Protein AF-A0A1S6EQI7-F1 (afdb_monomer)

Structure (mmCIF, N/CA/C/O backbone):
data_AF-A0A1S6EQI7-F1
#
_entry.id   AF-A0A1S6EQI7-F1
#
loop_
_atom_site.group_PDB
_atom_site.id
_atom_site.type_symbol
_atom_site.label_atom_id
_atom_site.label_alt_id
_atom_site.label_comp_id
_atom_site.label_asym_id
_atom_site.label_entity_id
_atom_site.label_seq_id
_atom_site.pdbx_PDB_ins_code
_atom_site.Cartn_x
_atom_site.Cartn_y
_atom_site.Cartn_z
_atom_site.occupancy
_atom_site.B_iso_or_equiv
_atom_site.auth_seq_id
_atom_site.auth_comp_id
_atom_site.auth_asym_id
_atom_site.auth_atom_id
_atom_site.pdbx_PDB_model_num
ATOM 1 N N . MET A 1 1 ? -32.935 35.129 38.450 1.00 37.50 1 MET A N 1
ATOM 2 C CA . MET A 1 1 ? -33.006 35.452 37.007 1.00 37.50 1 MET A CA 1
ATOM 3 C C . MET A 1 1 ? -31.657 35.134 36.383 1.00 37.50 1 MET A C 1
ATOM 5 O O . MET A 1 1 ? -30.661 35.755 36.730 1.00 37.50 1 MET A O 1
ATOM 9 N N . LEU A 1 2 ? -31.626 34.053 35.604 1.00 33.06 2 LEU A N 1
ATOM 10 C CA . LEU A 1 2 ? -30.429 33.349 35.142 1.00 33.06 2 LEU A CA 1
ATOM 11 C C . LEU A 1 2 ? -29.788 34.058 33.942 1.00 33.06 2 LEU A C 1
ATOM 13 O O . LEU A 1 2 ? -30.444 34.303 32.934 1.00 33.06 2 LEU A O 1
ATOM 17 N N . ARG A 1 3 ? -28.492 34.361 34.064 1.00 32.28 3 ARG A N 1
ATOM 18 C CA . ARG A 1 3 ? -27.618 34.800 32.970 1.00 32.28 3 ARG A CA 1
ATOM 19 C C . ARG A 1 3 ? -27.122 33.560 32.219 1.00 32.28 3 ARG A C 1
ATOM 21 O O . ARG A 1 3 ? -26.324 32.806 32.769 1.00 32.28 3 ARG A O 1
ATOM 28 N N . PHE A 1 4 ? -27.574 33.359 30.985 1.00 33.47 4 PHE A N 1
ATOM 29 C CA . PHE A 1 4 ? -27.007 32.360 30.076 1.00 33.47 4 PHE A CA 1
ATOM 30 C C . PHE A 1 4 ? -25.710 32.901 29.455 1.00 33.47 4 PHE A C 1
ATOM 32 O O . PHE A 1 4 ? -25.704 33.970 28.847 1.00 33.47 4 PHE A O 1
ATOM 39 N N . LYS A 1 5 ? -24.604 32.172 29.640 1.00 31.02 5 LYS A N 1
ATOM 40 C CA . LYS A 1 5 ? -23.331 32.393 28.937 1.00 31.02 5 LYS A CA 1
ATOM 41 C C . LYS A 1 5 ? -23.391 31.708 27.562 1.00 31.02 5 LYS A C 1
ATOM 43 O O . LYS A 1 5 ? -23.800 30.548 27.516 1.00 31.02 5 LYS A O 1
ATOM 48 N N . PRO A 1 6 ? -22.936 32.346 26.470 1.00 36.78 6 PRO A N 1
ATOM 49 C CA . PRO A 1 6 ? -22.694 31.659 25.211 1.00 36.78 6 PRO A CA 1
ATOM 50 C C . PRO A 1 6 ? -21.342 30.948 25.329 1.00 36.78 6 PRO A C 1
ATOM 52 O O . PRO A 1 6 ? -20.288 31.576 25.315 1.00 36.78 6 PRO A O 1
ATOM 55 N N . LEU A 1 7 ? -21.370 29.635 25.531 1.00 33.59 7 LEU A N 1
ATOM 56 C CA . LEU A 1 7 ? -20.173 28.793 25.618 1.00 33.59 7 LEU A CA 1
ATOM 57 C C . LEU A 1 7 ? -20.365 27.556 24.734 1.00 33.59 7 LEU A C 1
ATOM 59 O O . LEU A 1 7 ? -20.115 26.435 25.142 1.00 33.59 7 LEU A O 1
ATOM 63 N N . ILE A 1 8 ? -20.889 27.768 23.526 1.00 37.66 8 ILE A N 1
ATOM 64 C CA . ILE A 1 8 ? -21.017 26.743 22.482 1.00 37.66 8 ILE A CA 1
ATOM 65 C C . ILE A 1 8 ? -20.751 27.426 21.136 1.00 37.66 8 ILE A C 1
ATOM 67 O O . ILE A 1 8 ? -21.633 27.567 20.302 1.00 37.66 8 ILE A O 1
ATOM 71 N N . LEU A 1 9 ? -19.550 27.977 20.964 1.00 30.41 9 LEU A N 1
ATOM 72 C CA . LEU A 1 9 ? -19.078 28.467 19.664 1.00 30.41 9 LEU A CA 1
ATOM 73 C C . LEU A 1 9 ? -17.545 28.556 19.679 1.00 30.41 9 LEU A C 1
ATOM 75 O O . LEU A 1 9 ? -16.963 29.628 19.581 1.00 30.41 9 LEU A O 1
ATOM 79 N N . GLY A 1 10 ? -16.876 27.430 19.932 1.00 27.30 10 GLY A N 1
ATOM 80 C CA . GLY A 1 10 ? -15.410 27.410 20.022 1.00 27.30 10 GLY A CA 1
ATOM 81 C C . GLY A 1 10 ? -14.738 26.060 19.792 1.00 27.30 10 GLY A C 1
ATOM 82 O O . GLY A 1 10 ? -13.517 26.010 19.758 1.00 27.30 10 GLY A O 1
ATOM 83 N N . LEU A 1 11 ? -15.494 24.973 19.600 1.00 31.14 11 LEU A N 1
ATOM 84 C CA . LEU A 1 11 ? -14.931 23.621 19.490 1.00 31.14 11 LEU A CA 1
ATOM 85 C C . LEU A 1 11 ? -15.468 22.841 18.277 1.00 31.14 11 LEU A C 1
ATOM 87 O O . LEU A 1 11 ? -15.667 21.636 18.339 1.00 31.14 11 LEU A O 1
ATOM 91 N N . LEU A 1 12 ? -15.741 23.547 17.178 1.00 30.70 12 LEU A N 1
ATOM 92 C CA . LEU A 1 12 ? -16.245 22.971 15.920 1.00 30.70 12 LEU A CA 1
ATOM 93 C C . LEU A 1 12 ? -15.359 23.317 14.709 1.00 30.70 12 LEU A C 1
ATOM 95 O O . LEU A 1 12 ? -15.768 23.131 13.572 1.00 30.70 12 LEU A O 1
ATOM 99 N N . LEU A 1 13 ? -14.138 23.810 14.950 1.00 30.23 13 LEU A N 1
ATOM 100 C CA . LEU A 1 13 ? -13.204 24.265 13.908 1.00 30.23 13 LEU A CA 1
ATOM 101 C C . LEU A 1 13 ? -11.831 23.566 13.931 1.00 30.23 13 LEU A C 1
ATOM 103 O O . LEU A 1 13 ? -10.932 23.983 13.211 1.00 30.23 13 LEU A O 1
ATOM 107 N N . ALA A 1 14 ? -11.667 22.503 14.724 1.00 29.27 14 ALA A N 1
ATOM 108 C CA . ALA A 1 14 ? -10.411 21.745 14.825 1.00 29.27 14 ALA A CA 1
ATOM 109 C C . ALA A 1 14 ? -10.529 20.274 14.380 1.00 29.27 14 ALA A C 1
ATOM 111 O O . ALA A 1 14 ? -9.588 19.504 14.537 1.00 29.27 14 ALA A O 1
ATOM 112 N N . LEU A 1 15 ? -11.671 19.877 13.820 1.00 30.44 15 LEU A N 1
ATOM 113 C CA . LEU A 1 15 ? -11.878 18.548 13.249 1.00 30.44 15 LEU A CA 1
ATOM 114 C C . LEU A 1 15 ? -12.065 18.705 11.742 1.00 30.44 15 LEU A C 1
ATOM 116 O O . LEU A 1 15 ? -12.782 19.597 11.298 1.00 30.44 15 LEU A O 1
ATOM 120 N N . ILE A 1 16 ? -11.448 17.802 10.981 1.00 32.81 16 ILE A N 1
ATOM 121 C CA . ILE A 1 16 ? -11.399 17.736 9.513 1.00 32.81 16 ILE A CA 1
ATOM 122 C C . ILE A 1 16 ? -10.244 18.540 8.893 1.00 32.81 16 ILE A C 1
ATOM 124 O O . ILE A 1 16 ? -10.424 19.463 8.103 1.00 32.81 16 ILE A O 1
ATOM 128 N N . SER A 1 17 ? -9.017 18.123 9.198 1.00 30.52 17 SER A N 1
ATOM 129 C CA . SER A 1 17 ? -7.924 18.065 8.215 1.00 30.52 17 SER A CA 1
ATOM 130 C C . SER A 1 17 ? -6.925 16.980 8.623 1.00 30.52 17 SER A C 1
ATOM 132 O O . SER A 1 17 ? -5.738 17.231 8.753 1.00 30.52 17 SER A O 1
ATOM 134 N N . VAL A 1 18 ? -7.418 15.755 8.826 1.00 36.16 18 VAL A N 1
ATOM 135 C CA . VAL A 1 18 ? -6.583 14.545 8.722 1.00 36.16 18 VAL A CA 1
ATOM 136 C C . VAL A 1 18 ? -7.000 13.809 7.451 1.00 36.16 18 VAL A C 1
ATOM 138 O O . VAL A 1 18 ? -7.280 12.620 7.422 1.00 36.16 18 VAL A O 1
ATOM 141 N N . ARG A 1 19 ? -7.079 14.551 6.341 1.00 39.72 19 ARG A N 1
ATOM 142 C CA . ARG A 1 19 ? -6.752 13.920 5.067 1.00 39.72 19 ARG A CA 1
ATOM 143 C C . ARG A 1 19 ? -5.257 13.711 5.151 1.00 39.72 19 ARG A C 1
ATOM 145 O O . ARG A 1 19 ? -4.571 14.694 5.422 1.00 39.72 19 ARG A O 1
ATOM 152 N N . ALA A 1 20 ? -4.813 12.461 4.989 1.00 39.97 20 ALA A N 1
ATOM 153 C CA . ALA A 1 20 ? -3.423 12.111 4.714 1.00 39.97 20 ALA A CA 1
ATOM 154 C C . ALA A 1 20 ? -2.757 13.312 4.057 1.00 39.97 20 ALA A C 1
ATOM 156 O O . ALA A 1 20 ? -3.289 13.718 3.015 1.00 39.97 20 ALA A O 1
ATOM 157 N N . ASP A 1 21 ? -1.764 13.919 4.737 1.00 35.09 21 ASP A N 1
ATOM 158 C CA . ASP A 1 21 ? -1.016 15.093 4.274 1.00 35.09 21 ASP A CA 1
ATOM 159 C C . ASP A 1 21 ? -1.060 15.063 2.770 1.00 35.09 21 ASP A C 1
ATOM 161 O O . ASP A 1 21 ? -0.536 14.100 2.203 1.00 35.09 21 ASP A O 1
ATOM 165 N N . ALA A 1 22 ? -1.848 15.971 2.173 1.00 35.34 22 ALA A N 1
ATOM 166 C CA . ALA A 1 22 ? -2.131 15.938 0.750 1.00 35.34 22 ALA A CA 1
ATOM 167 C C . ALA A 1 22 ? -0.767 15.799 0.104 1.00 35.34 22 ALA A C 1
ATOM 169 O O . ALA A 1 22 ? 0.010 16.745 0.220 1.00 35.34 22 ALA A O 1
ATOM 170 N N . GLN A 1 23 ? -0.443 14.591 -0.386 1.00 42.97 23 GLN A N 1
ATOM 171 C CA . GLN A 1 23 ? 0.921 14.255 -0.759 1.00 42.97 23 GLN A CA 1
ATOM 172 C C . GLN A 1 23 ? 1.240 15.277 -1.825 1.00 42.97 23 GLN A C 1
ATOM 174 O O . GLN A 1 23 ? 0.682 15.218 -2.922 1.00 42.97 23 GLN A O 1
ATOM 179 N N . VAL A 1 24 ? 2.014 16.297 -1.447 1.00 38.59 24 VAL A N 1
ATOM 180 C CA . VAL A 1 24 ? 2.435 17.339 -2.361 1.00 38.59 24 VAL A CA 1
ATOM 181 C C . VAL A 1 24 ? 3.137 16.541 -3.430 1.00 38.59 24 VAL A C 1
ATOM 183 O O . VAL A 1 24 ? 4.113 15.862 -3.110 1.00 38.59 24 VAL A O 1
ATOM 186 N N . LEU A 1 25 ? 2.539 16.508 -4.627 1.00 47.25 25 LEU A N 1
ATOM 187 C CA . LEU A 1 25 ? 3.010 15.687 -5.733 1.00 47.25 25 LEU A CA 1
ATOM 188 C C . LEU A 1 25 ? 4.508 15.917 -5.821 1.00 47.25 25 LEU A C 1
ATOM 190 O O . LEU A 1 25 ? 4.951 17.032 -6.110 1.00 47.25 25 LEU A O 1
ATOM 194 N N . ALA A 1 26 ? 5.270 14.884 -5.466 1.00 50.97 26 ALA A N 1
ATOM 195 C CA . ALA A 1 26 ? 6.706 14.987 -5.516 1.00 50.97 26 ALA A CA 1
ATOM 196 C C . ALA A 1 26 ? 7.055 15.323 -6.974 1.00 50.97 26 ALA A C 1
ATOM 198 O O . ALA A 1 26 ? 6.469 14.730 -7.891 1.00 50.97 26 ALA A O 1
ATOM 199 N N . PRO A 1 27 ? 7.933 16.314 -7.206 1.00 52.72 27 PRO A N 1
ATOM 200 C CA . PRO A 1 27 ? 8.318 16.706 -8.553 1.00 52.72 27 PRO A CA 1
ATOM 201 C C . PRO A 1 27 ? 8.809 15.477 -9.331 1.00 52.72 27 PRO A C 1
ATOM 203 O O . PRO A 1 27 ? 9.227 14.493 -8.716 1.00 52.72 27 PRO A O 1
ATOM 206 N N . PRO A 1 28 ? 8.752 15.495 -10.673 1.00 59.03 28 PRO A N 1
ATOM 207 C CA . PRO A 1 28 ? 9.200 14.361 -11.466 1.00 59.03 28 PRO A CA 1
ATOM 208 C C . PRO A 1 28 ? 10.637 13.993 -11.086 1.00 59.03 28 PRO A C 1
ATOM 210 O O . PRO A 1 28 ? 11.481 14.870 -10.893 1.00 59.03 28 PRO A O 1
ATOM 213 N N . ALA A 1 29 ? 10.899 12.691 -10.964 1.00 66.06 29 ALA A N 1
ATOM 214 C CA . ALA A 1 29 ? 12.232 12.192 -10.670 1.00 66.06 29 ALA A CA 1
ATOM 215 C C . ALA A 1 29 ? 13.225 12.729 -11.716 1.00 66.06 29 ALA A C 1
ATOM 217 O O . ALA A 1 29 ? 12.947 12.690 -12.919 1.00 66.06 29 ALA A O 1
ATOM 218 N N . GLN A 1 30 ? 14.365 13.247 -11.259 1.00 69.31 30 GLN A N 1
ATOM 219 C CA . GLN A 1 30 ? 15.404 13.745 -12.155 1.00 69.31 30 GLN A CA 1
ATOM 220 C C . GLN A 1 30 ? 16.156 12.570 -12.787 1.00 69.31 30 GLN A C 1
ATOM 222 O O . GLN A 1 30 ? 16.500 11.600 -12.111 1.00 69.31 30 GLN A O 1
ATOM 227 N N . TYR A 1 31 ? 16.379 12.670 -14.096 1.00 79.31 31 TYR A N 1
ATOM 228 C CA . TYR A 1 31 ? 17.158 11.721 -14.877 1.00 79.31 31 TYR A CA 1
ATOM 229 C C . TYR A 1 31 ? 18.267 12.465 -15.610 1.00 79.31 31 TYR A C 1
ATOM 231 O O . TYR A 1 31 ? 17.995 13.252 -16.521 1.00 79.31 31 TYR A O 1
ATOM 239 N N . ASP A 1 32 ? 19.505 12.172 -15.222 1.00 82.19 32 ASP A N 1
ATOM 240 C CA . ASP A 1 32 ? 20.710 12.826 -15.743 1.00 82.19 32 ASP A CA 1
ATOM 241 C C . ASP A 1 32 ? 21.370 12.049 -16.896 1.00 82.19 32 ASP A C 1
ATOM 243 O O . ASP A 1 32 ? 22.434 12.426 -17.385 1.00 82.19 32 ASP A O 1
ATOM 247 N N . GLY A 1 33 ? 20.756 10.947 -17.338 1.00 83.75 33 GLY A N 1
ATOM 248 C CA . GLY A 1 33 ? 21.275 10.126 -18.428 1.00 83.75 33 GLY A CA 1
ATOM 249 C C . GLY A 1 33 ? 21.007 10.699 -19.829 1.00 83.75 33 GLY A C 1
ATOM 250 O O . GLY A 1 33 ? 20.429 11.783 -19.982 1.00 83.75 33 GLY A O 1
ATOM 251 N N . PRO A 1 34 ? 21.434 9.981 -20.888 1.00 88.69 34 PRO A N 1
ATOM 252 C CA . PRO A 1 34 ? 21.223 10.415 -22.268 1.00 88.69 34 PRO A CA 1
ATOM 253 C C . PRO A 1 34 ? 19.732 10.594 -22.529 1.00 88.69 34 PRO A C 1
ATOM 255 O O . PRO A 1 34 ? 18.962 9.724 -22.155 1.00 88.69 34 PRO A O 1
ATOM 258 N N . SER A 1 35 ? 19.315 11.674 -23.195 1.00 89.44 35 SER A N 1
ATOM 259 C CA . SER A 1 35 ? 17.892 11.951 -23.464 1.00 89.44 35 SER A CA 1
ATOM 260 C C . SER A 1 35 ? 17.254 11.015 -24.492 1.00 89.44 35 SER A C 1
ATOM 262 O O . SER A 1 35 ? 16.033 10.992 -24.611 1.00 89.44 35 SER A O 1
ATOM 264 N N . GLN A 1 36 ? 18.071 10.294 -25.262 1.00 93.75 36 GLN A N 1
ATOM 265 C CA . GLN A 1 36 ? 17.627 9.287 -26.216 1.00 93.75 36 GLN A CA 1
ATOM 266 C C . GLN A 1 36 ? 18.627 8.137 -26.306 1.00 93.75 36 GLN A C 1
ATOM 268 O O . GLN A 1 36 ? 19.836 8.349 -26.203 1.00 93.75 36 GLN A O 1
ATOM 273 N N . VAL A 1 37 ? 18.118 6.937 -26.575 1.00 96.00 37 VAL A N 1
ATOM 274 C CA . VAL A 1 37 ? 18.904 5.749 -26.937 1.00 96.00 37 VAL A CA 1
ATOM 275 C C . VAL A 1 37 ? 18.189 5.075 -28.103 1.00 96.00 37 VAL A C 1
ATOM 277 O O . VAL A 1 37 ? 17.012 4.760 -27.992 1.00 96.00 37 VAL A O 1
ATOM 280 N N . GLU A 1 38 ? 18.868 4.911 -29.242 1.00 96.19 38 GLU A N 1
ATOM 281 C CA . GLU A 1 38 ? 18.300 4.306 -30.467 1.00 96.19 38 GLU A CA 1
ATOM 282 C C . GLU A 1 38 ? 16.938 4.900 -30.907 1.00 96.19 38 GLU A C 1
ATOM 284 O O . GLU A 1 38 ? 16.089 4.202 -31.451 1.00 96.19 38 GLU A O 1
ATOM 289 N N . GLY A 1 39 ? 16.717 6.198 -30.668 1.00 95.06 39 GLY A N 1
ATOM 290 C CA . GLY A 1 39 ? 15.474 6.900 -31.015 1.00 95.06 39 GLY A CA 1
ATOM 291 C C . GLY A 1 39 ? 14.374 6.854 -29.948 1.00 95.06 39 GLY A C 1
ATOM 292 O O . GLY A 1 39 ? 13.412 7.607 -30.064 1.00 95.06 39 GLY A O 1
ATOM 293 N N . TYR A 1 40 ? 14.526 6.055 -28.889 1.00 96.88 40 TYR A N 1
ATOM 294 C CA . TYR A 1 40 ? 13.595 6.022 -27.759 1.00 96.88 40 TYR A CA 1
ATOM 295 C C . TYR A 1 40 ? 13.843 7.203 -26.814 1.00 96.88 40 TYR A C 1
ATOM 297 O O . TYR A 1 40 ? 14.991 7.474 -26.455 1.00 96.88 40 TYR A O 1
ATOM 305 N N . ASP A 1 41 ? 12.777 7.876 -26.369 1.00 94.69 41 ASP A N 1
ATOM 306 C CA . ASP A 1 41 ? 12.833 8.917 -25.332 1.00 94.69 41 ASP A CA 1
ATOM 307 C C . ASP A 1 41 ? 12.990 8.295 -23.936 1.00 94.69 41 ASP A C 1
ATOM 309 O O . ASP A 1 41 ? 12.033 7.896 -23.266 1.00 94.69 41 ASP A O 1
ATOM 313 N N . THR A 1 42 ? 14.232 8.247 -23.474 1.00 92.56 42 THR A N 1
ATOM 314 C CA . THR A 1 42 ? 14.621 7.664 -22.186 1.00 92.56 42 THR A CA 1
ATOM 315 C C . THR A 1 42 ? 14.169 8.489 -20.983 1.00 92.56 42 THR A C 1
ATOM 317 O O . THR A 1 42 ? 14.074 7.932 -19.891 1.00 92.56 42 THR A O 1
ATOM 320 N N . ARG A 1 43 ? 13.865 9.786 -21.139 1.00 90.12 43 ARG A N 1
ATOM 321 C CA . ARG A 1 43 ? 13.335 10.615 -20.040 1.00 90.12 43 ARG A CA 1
ATOM 322 C C . ARG A 1 43 ? 11.892 10.244 -19.753 1.00 90.12 43 ARG A C 1
ATOM 324 O O . ARG A 1 43 ? 11.529 10.035 -18.596 1.00 90.12 43 ARG A O 1
ATOM 331 N N . THR A 1 44 ? 11.085 10.122 -20.804 1.00 90.81 44 THR A N 1
ATOM 332 C CA . THR A 1 44 ? 9.699 9.665 -20.668 1.00 90.81 44 THR A CA 1
ATOM 333 C C . THR A 1 44 ? 9.653 8.231 -20.141 1.00 90.81 44 THR A C 1
ATOM 335 O O . THR A 1 44 ? 8.894 7.938 -19.215 1.00 90.81 44 THR A O 1
ATOM 338 N N . LEU A 1 45 ? 10.513 7.343 -20.647 1.00 93.12 45 LEU A N 1
ATOM 339 C CA . LEU A 1 45 ? 10.623 5.973 -20.141 1.00 93.12 45 LEU A CA 1
ATOM 340 C C . LEU A 1 45 ? 11.040 5.917 -18.663 1.00 93.12 45 LEU A C 1
ATOM 342 O O . LEU A 1 45 ? 10.480 5.120 -17.911 1.00 93.12 45 LEU A O 1
ATOM 346 N N . PHE A 1 46 ? 11.930 6.805 -18.212 1.00 92.00 46 PHE A N 1
ATOM 347 C CA . PHE A 1 46 ? 12.303 6.895 -16.799 1.00 92.00 46 PHE A CA 1
ATOM 348 C C . PHE A 1 46 ? 11.124 7.308 -15.911 1.00 92.00 46 PHE A C 1
ATOM 350 O O . PHE A 1 46 ? 10.902 6.725 -14.852 1.00 92.00 46 PHE A O 1
ATOM 357 N N . GLN A 1 47 ? 10.309 8.273 -16.347 1.00 88.06 47 GLN A N 1
ATOM 358 C CA . GLN A 1 47 ? 9.098 8.648 -15.608 1.00 88.06 47 GLN A CA 1
ATOM 359 C C . GLN A 1 47 ? 8.114 7.473 -15.504 1.00 88.06 47 GLN A C 1
ATOM 361 O O . GLN A 1 47 ? 7.517 7.251 -14.450 1.00 88.06 47 GLN A O 1
ATOM 366 N N . ARG A 1 48 ? 7.977 6.680 -16.574 1.00 90.50 48 ARG A N 1
ATOM 367 C CA . ARG A 1 48 ? 7.147 5.465 -16.579 1.00 90.50 48 ARG A CA 1
ATOM 368 C C . ARG A 1 48 ? 7.706 4.374 -15.667 1.00 90.50 48 ARG A C 1
ATOM 370 O O . ARG A 1 48 ? 6.923 3.748 -14.957 1.00 90.50 48 ARG A O 1
ATOM 377 N N . TRP A 1 49 ? 9.025 4.204 -15.630 1.00 91.19 49 TRP A N 1
ATOM 378 C CA . TRP A 1 49 ? 9.724 3.321 -14.695 1.00 91.19 49 TRP A CA 1
ATOM 379 C C . TRP A 1 49 ? 9.437 3.701 -13.237 1.00 91.19 49 TRP A C 1
ATOM 381 O O . TRP A 1 49 ? 8.973 2.870 -12.462 1.00 91.19 49 TRP A O 1
ATOM 391 N N . VAL A 1 50 ? 9.601 4.978 -12.882 1.00 89.06 50 VAL A N 1
ATOM 392 C CA . VAL A 1 50 ? 9.297 5.510 -11.541 1.00 89.06 50 VAL A CA 1
ATOM 393 C C . VAL A 1 50 ? 7.845 5.229 -11.152 1.00 89.06 50 VAL A C 1
ATOM 395 O O . VAL A 1 50 ? 7.578 4.762 -10.047 1.00 89.06 50 VAL A O 1
ATOM 398 N N . MET A 1 51 ? 6.896 5.457 -12.064 1.00 86.44 51 MET A N 1
ATOM 399 C CA . MET A 1 51 ? 5.483 5.159 -11.813 1.00 86.44 51 MET A CA 1
ATOM 400 C C . MET A 1 51 ? 5.196 3.669 -11.655 1.00 86.44 51 MET A C 1
ATOM 402 O O . MET A 1 51 ? 4.323 3.301 -10.871 1.00 86.44 51 MET A O 1
ATOM 406 N N . TRP A 1 52 ? 5.885 2.813 -12.405 1.00 90.69 52 TRP A N 1
ATOM 407 C CA . TRP A 1 52 ? 5.767 1.370 -12.240 1.00 90.69 52 TRP A CA 1
ATOM 408 C C . TRP A 1 52 ? 6.289 0.933 -10.866 1.00 90.69 52 TRP A C 1
ATOM 410 O O . TRP A 1 52 ? 5.575 0.224 -10.163 1.00 90.69 52 TRP A O 1
ATOM 420 N N . VAL A 1 53 ? 7.445 1.444 -10.424 1.00 91.25 53 VAL A N 1
ATOM 421 C CA . VAL A 1 53 ? 7.989 1.179 -9.078 1.00 91.25 53 VAL A CA 1
ATOM 422 C C . VAL A 1 53 ? 7.028 1.635 -7.977 1.00 91.25 53 VAL A C 1
ATOM 424 O O . VAL A 1 53 ? 6.792 0.894 -7.025 1.00 91.25 53 VAL A O 1
ATOM 427 N N . GLU A 1 54 ? 6.432 2.823 -8.112 1.00 87.12 54 GLU A N 1
ATOM 428 C CA . GLU A 1 54 ? 5.402 3.304 -7.182 1.00 87.12 54 GLU A CA 1
ATOM 429 C C . GLU A 1 54 ? 4.191 2.362 -7.130 1.00 87.12 54 GLU A C 1
ATOM 431 O O . GLU A 1 54 ? 3.725 2.007 -6.048 1.00 87.12 54 GLU A O 1
ATOM 436 N N . ARG A 1 55 ? 3.721 1.876 -8.285 1.00 87.44 55 ARG A N 1
ATOM 437 C CA . ARG A 1 55 ? 2.591 0.934 -8.352 1.00 87.44 55 ARG A CA 1
ATOM 438 C C . ARG A 1 55 ? 2.908 -0.409 -7.703 1.00 87.44 55 ARG A C 1
ATOM 440 O O . ARG A 1 55 ? 2.014 -1.008 -7.104 1.00 87.44 55 ARG A O 1
ATOM 447 N N . SER A 1 56 ? 4.166 -0.839 -7.749 1.00 90.75 56 SER A N 1
ATOM 448 C CA . SER A 1 56 ? 4.644 -2.062 -7.093 1.00 90.75 56 SER A CA 1
ATOM 449 C C . SER A 1 56 ? 4.624 -1.989 -5.560 1.00 90.75 56 SER A C 1
ATOM 451 O O . SER A 1 56 ? 4.711 -3.027 -4.905 1.00 90.75 56 SER A O 1
ATOM 453 N N . LYS A 1 57 ? 4.424 -0.805 -4.952 1.00 89.44 57 LYS A N 1
ATOM 454 C CA . LYS A 1 57 ? 4.196 -0.679 -3.498 1.00 89.44 57 LYS A CA 1
ATOM 455 C C . LYS A 1 57 ? 3.021 -1.508 -3.010 1.00 89.44 57 LYS A C 1
ATOM 457 O O . LYS A 1 57 ? 3.060 -1.987 -1.882 1.00 89.44 57 LYS A O 1
ATOM 462 N N . GLY A 1 58 ? 2.000 -1.691 -3.851 1.00 89.94 58 GLY A N 1
ATOM 463 C CA . GLY A 1 58 ? 0.831 -2.481 -3.488 1.00 89.94 58 GLY A CA 1
ATOM 464 C C . GLY A 1 58 ? 1.206 -3.883 -3.027 1.00 89.94 58 GLY A C 1
ATOM 465 O O . GLY A 1 58 ? 0.773 -4.299 -1.963 1.00 89.94 58 GLY A O 1
ATOM 466 N N . GLU A 1 59 ? 2.086 -4.567 -3.753 1.00 92.00 59 GLU A N 1
ATOM 467 C CA . GLU A 1 59 ? 2.512 -5.919 -3.391 1.00 92.00 59 GLU A CA 1
ATOM 468 C C . GLU A 1 59 ? 3.257 -5.961 -2.049 1.00 92.00 59 GLU A C 1
ATOM 470 O O . GLU A 1 59 ? 2.984 -6.825 -1.216 1.00 92.00 59 GLU A O 1
ATOM 475 N N . ALA A 1 60 ? 4.157 -5.006 -1.800 1.00 92.31 60 ALA A N 1
ATOM 476 C CA . ALA A 1 60 ? 4.875 -4.918 -0.530 1.00 92.31 60 ALA A CA 1
ATOM 477 C C . ALA A 1 60 ? 3.931 -4.620 0.651 1.00 92.31 60 ALA A C 1
ATOM 479 O O . ALA A 1 60 ? 4.066 -5.229 1.712 1.00 92.31 60 ALA A O 1
ATOM 480 N N . LEU A 1 61 ? 2.945 -3.739 0.455 1.00 92.06 61 LEU A N 1
ATOM 481 C CA . LEU A 1 61 ? 1.934 -3.422 1.466 1.00 92.06 61 LEU A CA 1
ATOM 482 C C . LEU A 1 61 ? 1.006 -4.610 1.756 1.00 92.06 61 LEU A C 1
ATOM 484 O O . LEU A 1 61 ? 0.710 -4.865 2.920 1.00 92.06 61 LEU A O 1
ATOM 488 N N . GLU A 1 62 ? 0.569 -5.358 0.738 1.00 91.56 62 GLU A N 1
ATOM 489 C CA . GLU A 1 62 ? -0.243 -6.568 0.944 1.00 91.56 62 GLU A CA 1
ATOM 490 C C . GLU A 1 62 ? 0.541 -7.663 1.677 1.00 91.56 62 GLU A C 1
ATOM 492 O O . GLU A 1 62 ? -0.004 -8.318 2.567 1.00 91.56 62 GLU A O 1
ATOM 497 N N . ALA A 1 63 ? 1.821 -7.848 1.341 1.00 92.25 63 ALA A N 1
ATOM 498 C CA . ALA A 1 63 ? 2.681 -8.795 2.044 1.00 92.25 63 ALA A CA 1
ATOM 499 C C . ALA A 1 63 ? 2.815 -8.422 3.530 1.00 92.25 63 ALA A C 1
ATOM 501 O O . ALA A 1 63 ? 2.587 -9.261 4.399 1.00 92.25 63 ALA A O 1
ATOM 502 N N . ALA A 1 64 ? 3.080 -7.148 3.828 1.00 92.19 64 ALA A N 1
ATOM 503 C CA . ALA A 1 64 ? 3.159 -6.659 5.203 1.00 92.19 64 ALA A CA 1
ATOM 504 C C . ALA A 1 64 ? 1.812 -6.725 5.947 1.00 92.19 64 ALA A C 1
ATOM 506 O O . ALA A 1 64 ? 1.786 -6.939 7.156 1.00 92.19 64 ALA A O 1
ATOM 507 N N . LEU A 1 65 ? 0.679 -6.583 5.250 1.00 91.38 65 LEU A N 1
ATOM 508 C CA . LEU A 1 65 ? -0.646 -6.788 5.843 1.00 91.38 65 LEU A CA 1
ATOM 509 C C . LEU A 1 65 ? -0.851 -8.241 6.285 1.00 91.38 65 LEU A C 1
ATOM 511 O O . LEU A 1 65 ? -1.421 -8.484 7.352 1.00 91.38 65 LEU A O 1
ATOM 515 N N . ALA A 1 66 ? -0.382 -9.199 5.483 1.00 90.88 66 ALA A N 1
ATOM 516 C CA . ALA A 1 66 ? -0.462 -10.622 5.801 1.00 90.88 66 ALA A CA 1
ATOM 517 C C . ALA A 1 66 ? 0.434 -11.013 6.991 1.00 90.88 66 ALA A C 1
ATOM 519 O O . ALA A 1 66 ? 0.102 -11.939 7.735 1.00 90.88 66 ALA A O 1
ATOM 520 N N . GLU A 1 67 ? 1.533 -10.290 7.207 1.00 90.44 67 GLU A N 1
ATOM 521 C CA . GLU A 1 67 ? 2.405 -10.448 8.369 1.00 90.44 67 GLU A CA 1
ATOM 522 C C . GLU A 1 67 ? 1.746 -9.846 9.619 1.00 90.44 67 GLU A C 1
ATOM 524 O O . GLU A 1 67 ? 1.727 -8.636 9.846 1.00 90.44 67 GLU A O 1
ATOM 529 N N . VAL A 1 68 ? 1.158 -10.707 10.452 1.00 88.44 68 VAL A N 1
ATOM 530 C CA . VAL A 1 68 ? 0.544 -10.310 11.724 1.00 88.44 68 VAL A CA 1
ATOM 531 C C . VAL A 1 68 ? 1.412 -10.772 12.882 1.00 88.44 68 VAL A C 1
ATOM 533 O O . VAL A 1 68 ? 1.444 -11.958 13.215 1.00 88.44 68 VAL A O 1
ATOM 536 N N . GLU A 1 69 ? 2.070 -9.823 13.542 1.00 88.81 69 GLU A N 1
ATOM 537 C CA . GLU A 1 69 ? 2.710 -10.083 14.826 1.00 88.81 69 GLU A CA 1
ATOM 538 C C . GLU A 1 69 ? 1.631 -10.363 15.880 1.00 88.81 69 GLU A C 1
ATOM 540 O O . GLU A 1 69 ? 0.737 -9.548 16.115 1.00 88.81 69 GLU A O 1
ATOM 545 N N . THR A 1 70 ? 1.684 -11.548 16.488 1.00 90.75 70 THR A N 1
ATOM 546 C CA . THR A 1 70 ? 0.754 -11.933 17.553 1.00 90.75 70 THR A CA 1
ATOM 547 C C . THR A 1 70 ? 1.408 -11.664 18.907 1.00 90.75 70 THR A C 1
ATOM 549 O O . THR A 1 70 ? 2.444 -12.265 19.192 1.00 90.75 70 THR A O 1
ATOM 552 N N . PRO A 1 71 ? 0.823 -10.799 19.755 1.00 90.94 71 PRO A N 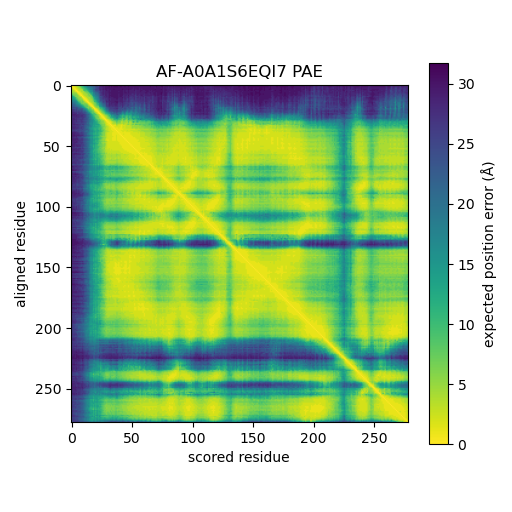1
ATOM 553 C CA . PRO A 1 71 ? 1.372 -10.505 21.074 1.00 90.94 71 PRO A CA 1
ATOM 554 C C . PRO A 1 71 ? 1.481 -11.752 21.958 1.00 90.94 71 PRO A C 1
ATOM 556 O O . PRO A 1 71 ? 0.663 -12.669 21.867 1.00 90.94 71 PRO A O 1
ATOM 559 N N . GLU A 1 72 ? 2.475 -11.774 22.846 1.00 93.31 72 GLU A N 1
ATOM 560 C CA . GLU A 1 72 ? 2.714 -12.911 23.739 1.00 93.31 72 GLU A CA 1
ATOM 561 C C . GLU A 1 72 ? 1.468 -13.256 24.574 1.00 93.31 72 GLU A C 1
ATOM 563 O O . GLU A 1 72 ? 0.785 -12.381 25.112 1.00 93.31 72 GLU A O 1
ATOM 568 N N . GLY A 1 73 ? 1.151 -14.552 24.661 1.00 94.12 73 GLY A N 1
ATOM 569 C CA . GLY A 1 73 ? -0.020 -15.052 25.389 1.00 94.12 73 GLY A CA 1
ATOM 570 C C . GLY A 1 73 ? -1.369 -14.752 24.724 1.00 94.12 73 GLY A C 1
ATOM 571 O O . GLY A 1 73 ? -2.408 -15.132 25.270 1.00 94.12 73 GLY A O 1
ATOM 572 N N . MET A 1 74 ? -1.367 -14.111 23.553 1.00 95.56 74 MET A N 1
ATOM 573 C CA . MET A 1 74 ? -2.563 -13.807 22.779 1.00 95.56 74 MET A CA 1
ATOM 574 C C . MET A 1 74 ? -2.659 -14.686 21.532 1.00 95.56 74 MET A C 1
ATOM 576 O O . MET A 1 74 ? -1.679 -15.241 21.037 1.00 95.56 74 MET A O 1
ATOM 580 N N . ARG A 1 75 ? -3.873 -14.780 21.000 1.00 92.38 75 ARG A N 1
ATOM 581 C CA . ARG A 1 75 ? -4.192 -15.322 19.683 1.00 92.38 75 ARG A CA 1
ATOM 582 C C . ARG A 1 75 ? -5.033 -14.310 18.925 1.00 92.38 75 ARG A C 1
ATOM 584 O O . ARG A 1 75 ? -5.859 -13.613 19.517 1.00 92.38 75 ARG A O 1
ATOM 591 N N . ARG A 1 76 ? -4.872 -14.268 17.608 1.00 90.69 76 ARG A N 1
ATOM 592 C CA . ARG A 1 76 ? -5.792 -13.539 16.736 1.00 90.69 76 ARG A CA 1
ATOM 593 C C . ARG A 1 76 ? -7.175 -14.203 16.781 1.00 90.69 76 ARG A C 1
ATOM 595 O O . ARG A 1 76 ? -7.284 -15.431 16.763 1.00 90.69 76 ARG A O 1
ATOM 602 N N . HIS A 1 77 ? -8.224 -13.398 16.869 1.00 87.31 77 HIS A N 1
ATOM 603 C CA . HIS A 1 77 ? -9.611 -13.835 16.786 1.00 87.31 77 HIS A CA 1
ATOM 604 C C . HIS A 1 77 ? -10.170 -13.447 15.413 1.00 87.31 77 HIS A C 1
ATOM 606 O O . HIS A 1 77 ? -10.424 -12.272 15.161 1.00 87.31 77 HIS A O 1
ATOM 612 N N . GLY A 1 78 ? -10.319 -14.440 14.532 1.00 81.50 78 GLY A N 1
ATOM 613 C CA . GLY A 1 78 ? -10.851 -14.253 13.180 1.00 81.50 78 GLY A CA 1
ATOM 614 C C . GLY A 1 78 ? -9.967 -13.398 12.265 1.00 81.50 78 GLY A C 1
ATOM 615 O O . GLY A 1 78 ? -8.776 -13.173 12.516 1.00 81.50 78 GLY A O 1
ATOM 616 N N . SER A 1 79 ? -10.550 -12.935 11.165 1.00 85.19 79 SER A N 1
ATOM 617 C CA . SER A 1 79 ? -9.935 -11.963 10.257 1.00 85.19 79 SER A CA 1
ATOM 618 C C . SER A 1 79 ? -10.096 -10.521 10.759 1.00 85.19 79 SER A C 1
ATOM 620 O O . SER A 1 79 ? -10.593 -10.270 11.853 1.00 85.19 79 SER A O 1
ATOM 622 N N . ALA A 1 80 ? -9.568 -9.555 10.001 1.00 90.19 80 ALA A N 1
ATOM 623 C CA . ALA A 1 80 ? -9.706 -8.146 10.351 1.00 90.19 80 ALA A CA 1
ATOM 624 C C . ALA A 1 80 ? -11.173 -7.708 10.303 1.00 90.19 80 ALA A C 1
ATOM 626 O O . ALA A 1 80 ? -11.856 -7.954 9.310 1.00 90.19 80 ALA A O 1
ATOM 627 N N . ILE A 1 81 ? -11.619 -7.017 11.353 1.00 91.00 81 ILE A N 1
ATOM 628 C CA . ILE A 1 81 ? -13.009 -6.566 11.504 1.00 91.00 81 ILE A CA 1
ATOM 629 C C . ILE A 1 81 ? -13.309 -5.350 10.636 1.00 91.00 81 ILE A C 1
ATOM 631 O O . ILE A 1 81 ? -14.430 -5.150 10.176 1.00 91.00 81 ILE A O 1
ATOM 635 N N . MET A 1 82 ? -12.281 -4.540 10.394 1.00 92.12 82 MET A N 1
ATOM 636 C CA . MET A 1 82 ? -12.320 -3.380 9.521 1.00 92.12 82 MET A CA 1
ATOM 637 C C . MET A 1 82 ? -11.002 -3.285 8.768 1.00 92.12 82 MET A C 1
ATOM 639 O O . MET A 1 82 ? -9.943 -3.551 9.335 1.00 92.12 82 MET A O 1
ATOM 643 N N . GLU A 1 83 ? -11.066 -2.860 7.512 1.00 92.50 83 GLU A N 1
ATOM 644 C CA . GLU A 1 83 ? -9.897 -2.492 6.719 1.00 92.50 83 GLU A CA 1
ATOM 645 C C . GLU A 1 83 ? -10.155 -1.183 5.975 1.00 92.50 83 GLU A C 1
ATOM 647 O O . GLU A 1 83 ? -11.273 -0.906 5.539 1.00 92.50 83 GLU A O 1
ATOM 652 N N . ALA A 1 84 ? -9.104 -0.396 5.786 1.00 91.25 84 ALA A N 1
ATOM 653 C CA . ALA A 1 84 ? -9.092 0.796 4.958 1.00 91.25 84 ALA A CA 1
ATOM 654 C C . ALA A 1 84 ? -7.889 0.748 4.016 1.00 91.25 84 ALA A C 1
ATOM 656 O O . ALA A 1 84 ? -6.768 0.443 4.417 1.00 91.25 84 ALA A O 1
ATOM 657 N N . ARG A 1 85 ? -8.115 1.060 2.743 1.00 91.50 85 ARG A N 1
ATOM 658 C CA . ARG A 1 85 ? -7.090 1.090 1.699 1.00 91.50 85 ARG A CA 1
ATOM 659 C C . ARG A 1 85 ? -7.152 2.426 0.987 1.00 91.50 85 ARG A C 1
ATOM 661 O O . ARG A 1 85 ? -8.208 2.786 0.469 1.00 91.50 85 ARG A O 1
ATOM 668 N N . ALA A 1 86 ? -6.030 3.134 0.938 1.00 86.94 86 ALA A N 1
ATOM 669 C CA . ALA A 1 86 ? -5.898 4.382 0.196 1.00 86.94 86 ALA A CA 1
ATOM 670 C C . ALA A 1 86 ? -5.068 4.148 -1.066 1.00 86.94 86 ALA A C 1
ATOM 672 O O . ALA A 1 86 ? -3.938 3.663 -0.994 1.00 86.94 86 ALA A O 1
ATOM 673 N N . SER A 1 87 ? -5.603 4.506 -2.228 1.00 83.44 87 SER A N 1
ATOM 674 C CA . SER A 1 87 ? -4.910 4.380 -3.514 1.00 83.44 87 SER A CA 1
ATOM 675 C C . SER A 1 87 ? -4.958 5.689 -4.294 1.00 83.44 87 SER A C 1
ATOM 677 O O . SER A 1 87 ? -5.976 6.370 -4.279 1.00 83.44 87 SER A O 1
ATOM 679 N N . GLY A 1 88 ? -3.888 6.031 -5.004 1.00 76.38 88 GLY A N 1
ATOM 680 C CA . GLY A 1 88 ? -3.833 7.168 -5.929 1.00 76.38 88 GLY A CA 1
ATOM 681 C C . GLY A 1 88 ? -3.420 6.734 -7.336 1.00 76.38 88 GLY A C 1
ATOM 682 O O . GLY A 1 88 ? -3.427 5.548 -7.665 1.00 76.38 88 GLY A O 1
ATOM 683 N N . ASP A 1 89 ? -2.993 7.687 -8.162 1.00 71.06 89 ASP A N 1
ATOM 684 C CA . ASP A 1 89 ? -2.519 7.423 -9.537 1.00 71.06 89 ASP A CA 1
ATOM 685 C C . ASP A 1 89 ? -1.271 6.524 -9.591 1.00 71.06 89 ASP A C 1
ATOM 687 O O . ASP A 1 89 ? -0.988 5.847 -10.589 1.00 71.06 89 ASP A O 1
ATOM 691 N N . GLN A 1 90 ? -0.538 6.532 -8.483 1.00 73.81 90 GLN A N 1
ATOM 692 C CA . GLN A 1 90 ? 0.676 5.775 -8.230 1.00 73.81 90 GLN A CA 1
ATOM 693 C C . GLN A 1 90 ? 0.409 4.403 -7.595 1.00 73.81 90 GLN A C 1
ATOM 695 O O . GLN A 1 90 ? 1.352 3.669 -7.355 1.00 73.81 90 GLN A O 1
ATOM 700 N N . GLY A 1 91 ? -0.851 4.012 -7.380 1.00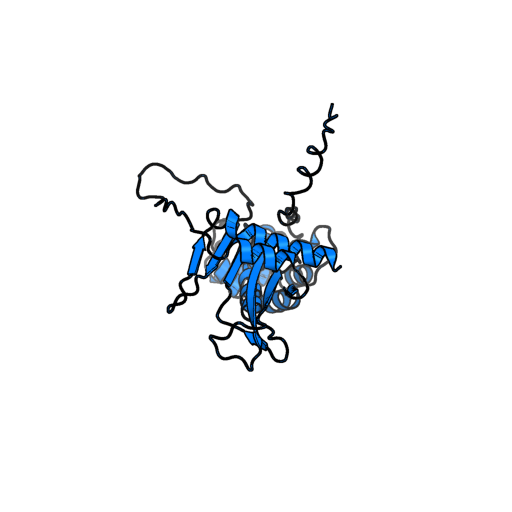 79.69 91 GLY A N 1
ATOM 701 C CA . GLY A 1 91 ? -1.206 2.723 -6.783 1.00 79.69 91 GLY A CA 1
ATOM 702 C C . GLY A 1 91 ? -1.555 2.820 -5.299 1.00 79.69 91 GLY A C 1
ATOM 703 O O . GLY A 1 91 ? -1.990 3.868 -4.816 1.00 79.69 91 GLY A O 1
ATOM 704 N N . LEU A 1 92 ? -1.448 1.695 -4.592 1.00 82.25 92 LEU A N 1
ATOM 705 C CA . LEU A 1 92 ? -1.788 1.580 -3.174 1.00 82.25 92 LEU A CA 1
ATOM 706 C C . LEU A 1 92 ? -0.729 2.288 -2.317 1.00 82.25 92 LEU A C 1
ATOM 708 O O . LEU A 1 92 ? 0.453 1.969 -2.401 1.00 82.25 92 LEU A O 1
ATOM 712 N N . ALA A 1 93 ? -1.164 3.247 -1.501 1.00 82.81 93 ALA A N 1
ATOM 713 C CA . ALA A 1 93 ? -0.289 4.095 -0.689 1.00 82.81 93 ALA A CA 1
ATOM 714 C C . ALA A 1 93 ? -0.337 3.746 0.807 1.00 82.81 93 ALA A C 1
ATOM 716 O O . ALA A 1 93 ? 0.647 3.935 1.523 1.00 82.81 93 ALA A O 1
ATOM 717 N N . LEU A 1 94 ? -1.486 3.256 1.277 1.00 88.00 94 LEU A N 1
ATOM 718 C CA . LEU A 1 94 ? -1.716 2.901 2.673 1.00 88.00 94 LEU A CA 1
ATOM 719 C C . LEU A 1 94 ? -2.699 1.740 2.758 1.00 88.00 94 LEU A C 1
ATOM 721 O O . LEU A 1 94 ? -3.712 1.724 2.051 1.00 88.00 94 LEU A O 1
ATOM 725 N N . VAL A 1 95 ? -2.422 0.825 3.682 1.00 91.38 95 VAL A N 1
ATOM 726 C CA . VAL A 1 95 ? -3.397 -0.142 4.184 1.00 91.38 95 VAL A CA 1
ATOM 727 C C . VAL A 1 95 ? -3.478 -0.004 5.694 1.00 91.38 95 VAL A C 1
ATOM 729 O O . VAL A 1 95 ? -2.456 0.126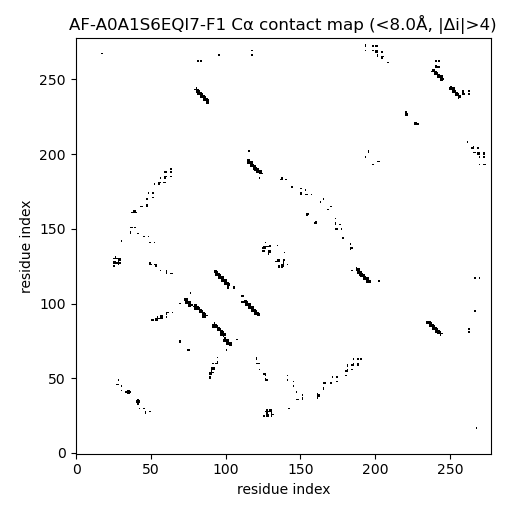 6.356 1.00 91.38 95 VAL A O 1
ATOM 732 N N . ALA A 1 96 ? -4.683 -0.029 6.239 1.00 93.38 96 ALA A N 1
ATOM 733 C CA . ALA A 1 96 ? -4.902 -0.115 7.668 1.00 93.38 96 ALA A CA 1
ATOM 734 C C . ALA A 1 96 ? -5.946 -1.187 7.970 1.00 93.38 96 ALA A C 1
ATOM 736 O O . ALA A 1 96 ? -6.878 -1.385 7.189 1.00 93.38 96 ALA A O 1
ATOM 737 N N . ASP A 1 97 ? -5.78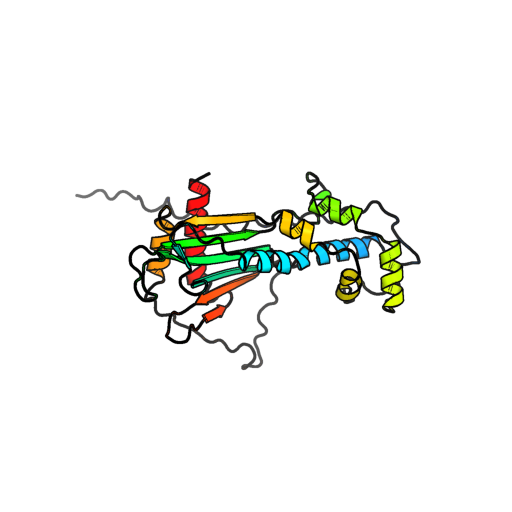8 -1.876 9.091 1.00 95.38 97 ASP A N 1
ATOM 738 C CA . ASP A 1 97 ? -6.725 -2.888 9.556 1.00 95.38 97 ASP A CA 1
ATOM 739 C C . ASP A 1 97 ? -6.943 -2.823 11.068 1.00 95.38 97 ASP A C 1
ATOM 741 O O . ASP A 1 97 ? -6.189 -2.192 11.812 1.00 95.38 97 ASP A O 1
ATOM 745 N N . ILE A 1 98 ? -8.032 -3.443 11.516 1.00 95.12 98 ILE A N 1
ATOM 746 C CA . ILE A 1 98 ? -8.325 -3.642 12.932 1.00 95.12 98 ILE A CA 1
ATOM 747 C C . ILE A 1 98 ? -8.476 -5.134 13.174 1.00 95.12 98 ILE A C 1
ATOM 749 O O . ILE A 1 98 ? -9.338 -5.797 12.597 1.00 95.12 98 ILE A O 1
ATOM 753 N N . LEU A 1 99 ? -7.621 -5.652 14.043 1.00 94.31 99 LEU A N 1
ATOM 754 C CA . LEU A 1 99 ? -7.578 -7.046 14.453 1.00 94.31 99 LEU A CA 1
ATOM 755 C C . LEU A 1 99 ? -8.080 -7.170 15.887 1.00 94.31 99 LEU A C 1
ATOM 757 O O . LEU A 1 99 ? -7.846 -6.280 16.701 1.00 94.31 99 LEU A O 1
ATOM 761 N N . ILE A 1 100 ? -8.719 -8.289 16.219 1.00 93.19 100 ILE A N 1
ATOM 762 C CA . ILE A 1 100 ? -9.037 -8.627 17.607 1.00 93.19 100 ILE A CA 1
ATOM 763 C C . ILE A 1 100 ? -8.030 -9.659 18.103 1.00 93.19 100 ILE A C 1
ATOM 765 O O . ILE A 1 100 ? -7.813 -10.690 17.464 1.00 93.19 100 ILE A O 1
ATOM 769 N N . PHE A 1 101 ? -7.433 -9.395 19.262 1.00 94.50 101 PHE A N 1
ATOM 770 C CA . PHE A 1 101 ? -6.572 -10.337 19.965 1.00 94.50 101 PHE A CA 1
ATOM 771 C C . PHE A 1 101 ? -7.235 -10.772 21.262 1.00 94.50 101 PHE A C 1
ATOM 773 O O . PHE A 1 101 ? -7.732 -9.941 22.013 1.00 94.50 101 PHE A O 1
ATOM 780 N N . CYS A 1 102 ? -7.226 -12.073 21.529 1.00 94.19 102 CYS A N 1
ATOM 781 C CA . CYS A 1 102 ? -7.807 -12.692 22.717 1.00 94.19 102 CYS A CA 1
ATOM 782 C C . CYS A 1 102 ? -6.756 -13.523 23.455 1.00 94.19 102 CYS A C 1
ATOM 784 O O . CYS A 1 102 ? -5.853 -14.041 22.798 1.00 94.19 102 CYS A O 1
ATOM 786 N N . PRO A 1 103 ? -6.880 -13.736 24.776 1.00 95.62 103 PRO A N 1
ATOM 787 C CA . PRO A 1 103 ? -6.014 -14.668 25.491 1.00 95.62 103 PRO A CA 1
ATOM 788 C C . PRO A 1 103 ? -6.033 -16.060 24.846 1.00 95.62 103 PRO A C 1
ATOM 790 O O . PRO A 1 103 ? -7.099 -16.602 24.545 1.00 95.62 103 PRO A O 1
ATOM 793 N N . SER A 1 104 ? -4.864 -16.673 24.656 1.00 93.25 104 SER A N 1
ATOM 794 C CA . SER A 1 104 ? -4.756 -17.993 24.010 1.00 93.25 104 SER A CA 1
ATOM 795 C C . SER A 1 104 ? -5.439 -19.113 24.798 1.00 93.25 104 SER A C 1
ATOM 797 O O . SER A 1 104 ? -5.794 -20.143 24.234 1.00 93.25 104 SER A O 1
ATOM 799 N N . THR A 1 105 ? -5.656 -18.902 26.098 1.00 91.25 105 THR A N 1
ATOM 800 C CA . THR A 1 105 ? -6.390 -19.809 26.988 1.00 91.25 105 THR A CA 1
ATOM 801 C C . THR A 1 105 ? -7.899 -19.798 26.757 1.00 91.25 105 THR A C 1
ATOM 803 O O . THR A 1 105 ? -8.587 -20.719 27.192 1.00 91.25 105 THR A O 1
ATOM 806 N N . ASN A 1 106 ? -8.433 -18.765 26.102 1.00 87.38 106 ASN A N 1
ATOM 807 C CA . ASN A 1 106 ? -9.862 -18.646 25.856 1.00 87.38 106 ASN A CA 1
ATOM 808 C C . ASN A 1 106 ? -10.287 -19.525 24.679 1.00 87.38 106 ASN A C 1
ATOM 810 O O . ASN A 1 106 ? -9.678 -19.482 23.604 1.00 87.38 106 ASN A O 1
ATOM 814 N N . SER A 1 107 ? -11.420 -20.217 24.837 1.00 83.38 107 SER A N 1
ATOM 815 C CA . SER A 1 107 ? -12.144 -20.815 23.707 1.00 83.38 107 SER A CA 1
ATOM 816 C C . SER A 1 107 ? -12.487 -19.760 22.647 1.00 83.38 107 SER A C 1
ATOM 818 O O . SER A 1 107 ? -12.547 -18.571 22.963 1.00 83.38 107 SER A O 1
ATOM 820 N N . LEU A 1 108 ? -12.726 -20.171 21.396 1.00 76.44 108 LEU A N 1
ATOM 821 C CA . LEU A 1 108 ? -13.032 -19.243 20.297 1.00 76.44 108 LEU A CA 1
ATOM 822 C C . LEU A 1 108 ? -14.211 -18.310 20.615 1.00 76.44 108 LEU A C 1
ATOM 824 O O . LEU A 1 108 ? -14.133 -17.139 20.268 1.00 76.44 108 LEU A O 1
ATOM 828 N N . SER A 1 109 ? -15.220 -18.790 21.345 1.00 78.38 109 SER A N 1
ATOM 829 C CA . SER A 1 109 ? -16.413 -18.033 21.742 1.00 78.38 109 SER A CA 1
ATOM 830 C C . SER A 1 109 ? -16.253 -17.173 23.005 1.00 78.38 109 SER A C 1
ATOM 832 O O . SER A 1 109 ? -17.171 -16.436 23.348 1.00 78.38 109 SER A O 1
ATOM 834 N N . ASP A 1 110 ? -15.138 -17.277 23.740 1.00 83.19 110 ASP A N 1
ATOM 835 C CA . ASP A 1 110 ? -14.916 -16.498 24.967 1.00 83.19 110 ASP A CA 1
ATOM 836 C C . ASP A 1 110 ? -14.126 -15.220 24.668 1.00 83.19 110 ASP A C 1
ATOM 838 O O . ASP A 1 110 ? -12.905 -15.241 24.482 1.00 83.19 110 ASP A O 1
ATOM 842 N N . THR A 1 111 ? -14.843 -14.098 24.645 1.00 82.62 111 THR A N 1
ATOM 843 C CA . THR A 1 111 ? -14.303 -12.776 24.313 1.00 82.62 111 THR A CA 1
ATOM 844 C C . THR A 1 111 ? -13.724 -12.022 25.517 1.00 82.62 111 THR A C 1
ATOM 846 O O . THR A 1 111 ? -13.262 -10.885 25.387 1.00 82.62 111 THR A O 1
ATOM 849 N N . ARG A 1 112 ? -13.713 -12.622 26.716 1.00 88.62 112 ARG A N 1
ATOM 850 C CA . ARG A 1 112 ? -13.222 -11.944 27.925 1.00 88.62 112 ARG A CA 1
ATOM 851 C C . ARG A 1 112 ? -11.726 -11.661 27.836 1.00 88.62 112 ARG A C 1
ATOM 853 O O . ARG A 1 112 ? -10.918 -12.566 27.654 1.00 88.62 112 ARG A O 1
ATOM 860 N N . GLY A 1 113 ? -11.351 -10.399 28.031 1.00 89.50 113 GLY A N 1
ATOM 861 C CA . GLY A 1 113 ? -9.954 -9.966 27.963 1.00 89.50 113 GLY A CA 1
ATOM 862 C C . GLY A 1 113 ? -9.412 -9.821 26.541 1.00 89.50 113 GLY A C 1
ATOM 863 O O . GLY A 1 113 ? -8.210 -9.605 26.385 1.00 89.50 113 GLY A O 1
ATOM 864 N N . CYS A 1 114 ? -10.265 -9.924 25.516 1.00 92.94 114 CYS A N 1
ATOM 865 C CA . CYS A 1 114 ? -9.878 -9.547 24.166 1.00 92.94 114 CYS A CA 1
ATOM 866 C C . CYS A 1 114 ? -9.738 -8.028 24.040 1.00 92.94 114 CYS A C 1
ATOM 868 O O . CYS A 1 114 ? -10.376 -7.269 24.770 1.00 92.94 114 CYS A O 1
ATOM 870 N N . TYR A 1 115 ? -8.920 -7.582 23.094 1.00 94.81 115 TYR A N 1
ATOM 871 C CA . TYR A 1 115 ? -8.774 -6.171 22.770 1.00 94.81 115 TYR A CA 1
ATOM 872 C C . TYR A 1 115 ? -8.565 -5.972 21.264 1.00 94.81 115 TYR A C 1
ATOM 874 O O . TYR A 1 115 ? -7.990 -6.840 20.596 1.00 94.81 115 TYR A O 1
ATOM 882 N N . PRO A 1 116 ? -9.025 -4.835 20.717 1.00 95.44 116 PRO A N 1
ATOM 883 C CA . PRO A 1 116 ? -8.729 -4.463 19.348 1.00 95.44 116 PRO A CA 1
ATOM 884 C C . PRO A 1 116 ? -7.309 -3.907 19.239 1.00 95.44 116 PRO A C 1
ATOM 886 O O . PRO A 1 116 ? -6.856 -3.148 20.096 1.00 95.44 116 PRO A O 1
ATOM 889 N N . GLN A 1 117 ? -6.628 -4.230 18.151 1.00 95.94 117 GLN A N 1
ATOM 890 C CA . GLN A 1 117 ? -5.397 -3.580 17.735 1.00 95.94 117 GLN A CA 1
ATOM 891 C C . GLN A 1 117 ? -5.598 -3.019 16.331 1.00 95.94 117 GLN A C 1
ATOM 893 O O . GLN A 1 117 ? -5.930 -3.758 15.406 1.00 95.94 117 GLN A O 1
ATOM 898 N N . MET A 1 118 ? -5.390 -1.716 16.175 1.00 96.00 118 MET A N 1
ATOM 899 C CA . MET A 1 118 ? -5.354 -1.070 14.865 1.00 96.00 118 MET A CA 1
ATOM 900 C C . MET A 1 118 ? -3.923 -1.083 14.338 1.00 96.00 118 MET A C 1
ATOM 902 O O . MET A 1 118 ? -2.992 -0.788 15.092 1.00 96.00 118 MET A O 1
ATOM 906 N N . ARG A 1 119 ? -3.743 -1.386 13.054 1.00 95.06 119 ARG A N 1
ATOM 907 C CA . ARG A 1 119 ? -2.449 -1.302 12.375 1.00 95.06 119 ARG A CA 1
ATOM 908 C C . ARG A 1 119 ? -2.565 -0.453 11.123 1.00 95.06 119 ARG A C 1
ATOM 910 O O . ARG A 1 119 ? -3.563 -0.518 10.414 1.00 95.06 119 ARG A O 1
ATOM 917 N N . ASP A 1 120 ? -1.500 0.278 10.830 1.00 92.00 120 ASP A N 1
ATOM 918 C CA . ASP A 1 120 ? -1.363 1.106 9.640 1.00 92.00 120 ASP A CA 1
ATOM 919 C C . ASP A 1 120 ? -0.034 0.772 8.997 1.00 92.00 120 ASP A C 1
ATOM 921 O O . ASP A 1 120 ? 1.006 0.797 9.658 1.00 92.00 120 ASP A O 1
ATOM 925 N N . ILE A 1 121 ? -0.073 0.488 7.707 1.00 92.81 121 ILE A N 1
ATOM 926 C CA . ILE A 1 121 ? 1.056 0.013 6.931 1.00 92.81 121 ILE A CA 1
ATOM 927 C C . ILE A 1 121 ? 1.227 0.956 5.749 1.00 92.81 121 ILE A C 1
ATOM 929 O O . ILE A 1 121 ? 0.300 1.190 4.968 1.00 92.81 121 ILE A O 1
ATOM 933 N N . THR A 1 122 ? 2.418 1.537 5.641 1.00 91.06 122 THR A N 1
ATOM 934 C CA . THR A 1 122 ? 2.744 2.539 4.619 1.00 91.06 122 THR A CA 1
ATOM 935 C C . THR A 1 122 ? 4.170 2.368 4.121 1.00 91.06 122 THR A C 1
ATOM 937 O O . THR A 1 122 ? 5.025 1.853 4.837 1.00 91.06 122 THR A O 1
ATOM 940 N N . ILE A 1 123 ? 4.442 2.857 2.913 1.00 86.88 123 ILE A N 1
ATOM 941 C CA . ILE A 1 123 ? 5.803 3.053 2.404 1.00 86.88 123 ILE A CA 1
ATOM 942 C C . ILE A 1 123 ? 5.964 4.560 2.169 1.00 86.88 123 ILE A C 1
ATOM 944 O O . ILE A 1 123 ? 5.530 5.064 1.127 1.00 86.88 123 ILE A O 1
ATOM 948 N N . PRO A 1 124 ? 6.516 5.308 3.144 1.00 76.12 124 PRO A N 1
ATOM 949 C CA . PRO A 1 124 ? 6.512 6.769 3.110 1.00 76.12 124 PRO A CA 1
ATOM 950 C C . PRO A 1 124 ? 7.483 7.349 2.081 1.00 76.12 124 PRO A C 1
ATOM 952 O O . PRO A 1 124 ? 7.318 8.492 1.660 1.00 76.12 124 PRO A O 1
ATOM 955 N N . ALA A 1 125 ? 8.497 6.588 1.668 1.00 72.88 125 ALA A N 1
ATOM 956 C CA . ALA A 1 125 ? 9.435 7.045 0.659 1.00 72.88 125 ALA A CA 1
ATOM 957 C C . ALA A 1 125 ? 8.759 7.131 -0.706 1.00 72.88 125 ALA A C 1
ATOM 959 O O . ALA A 1 125 ? 8.149 6.167 -1.170 1.00 72.88 125 ALA A O 1
ATOM 960 N N . SER A 1 126 ? 8.903 8.272 -1.372 1.00 73.00 126 SER A N 1
ATOM 961 C CA . SER A 1 126 ? 8.516 8.403 -2.771 1.00 73.00 126 SER A CA 1
ATOM 962 C C . SER A 1 126 ? 9.692 8.066 -3.679 1.00 73.00 126 SER A C 1
ATOM 964 O O . SER A 1 126 ? 10.815 8.531 -3.484 1.00 73.00 126 SER A O 1
ATOM 966 N N . ALA A 1 127 ? 9.391 7.304 -4.719 1.00 64.19 127 ALA A N 1
ATOM 967 C CA . ALA A 1 127 ? 10.243 7.016 -5.854 1.00 64.19 127 ALA A CA 1
ATOM 968 C C . ALA A 1 127 ? 10.774 8.290 -6.536 1.00 64.19 127 ALA A C 1
ATOM 970 O O . ALA A 1 127 ? 11.872 8.280 -7.089 1.00 64.19 127 ALA A O 1
ATOM 971 N N . SER A 1 128 ? 10.026 9.399 -6.476 1.00 60.38 128 SER A N 1
ATOM 972 C CA . SER A 1 128 ? 10.395 10.675 -7.095 1.00 60.38 128 SER A CA 1
ATOM 973 C C . SER A 1 128 ? 11.007 11.707 -6.138 1.00 60.38 128 SER A C 1
ATOM 975 O O . SER A 1 128 ? 11.367 12.801 -6.571 1.00 60.38 128 SER A O 1
ATOM 977 N N . ALA A 1 129 ? 11.215 11.370 -4.857 1.00 54.53 129 ALA A N 1
ATOM 978 C CA . ALA A 1 129 ? 11.730 12.296 -3.836 1.00 54.53 129 ALA A CA 1
ATOM 979 C C . ALA A 1 129 ? 13.130 12.887 -4.137 1.00 54.53 129 ALA A C 1
ATOM 981 O O . ALA A 1 129 ? 13.478 13.942 -3.604 1.00 54.53 129 ALA A O 1
ATOM 982 N N . GLY A 1 130 ? 13.902 12.272 -5.039 1.00 43.47 130 GLY A N 1
ATOM 983 C CA . GLY A 1 130 ? 15.245 12.715 -5.433 1.00 43.47 130 GLY A CA 1
ATOM 984 C C . GLY A 1 130 ? 15.324 14.018 -6.243 1.00 43.47 130 GLY A C 1
ATOM 985 O O . GLY A 1 130 ? 16.413 14.385 -6.664 1.00 43.47 130 GLY A O 1
ATOM 986 N N . GLY A 1 131 ? 14.208 14.713 -6.500 1.00 43.97 131 GLY A N 1
ATOM 987 C CA . GLY A 1 131 ? 14.220 15.995 -7.221 1.00 43.97 131 GLY A CA 1
ATOM 988 C C . GLY A 1 131 ? 14.627 17.216 -6.379 1.00 43.97 131 GLY A C 1
ATOM 989 O O . GLY A 1 131 ? 15.194 18.153 -6.931 1.00 43.97 131 GLY A O 1
ATOM 990 N N . TYR A 1 132 ? 14.342 17.217 -5.068 1.00 39.66 132 TYR A N 1
ATOM 991 C CA . TYR A 1 132 ? 14.694 18.293 -4.109 1.00 39.66 132 TYR A CA 1
ATOM 992 C C . TYR A 1 132 ? 14.787 17.816 -2.639 1.00 39.66 132 TYR A C 1
ATOM 994 O O . TYR A 1 132 ? 15.099 18.616 -1.756 1.00 39.66 132 TYR A O 1
ATOM 1002 N N . GLY A 1 133 ? 14.472 16.548 -2.349 1.00 51.91 133 GLY A N 1
ATOM 1003 C CA . GLY A 1 133 ? 14.555 15.966 -1.008 1.00 51.91 133 GLY A CA 1
ATOM 1004 C C . GLY A 1 133 ? 15.889 15.268 -0.753 1.00 51.91 133 GLY A C 1
ATOM 1005 O O . GLY A 1 133 ? 16.700 15.093 -1.660 1.00 51.91 133 GLY A O 1
ATOM 1006 N N . ALA A 1 134 ? 16.107 14.843 0.494 1.00 59.31 134 ALA A N 1
ATOM 1007 C CA . ALA A 1 134 ? 17.192 13.918 0.792 1.00 59.31 134 ALA A CA 1
ATOM 1008 C C . ALA A 1 134 ? 16.968 12.612 0.021 1.00 59.31 134 ALA A C 1
ATOM 1010 O O . ALA A 1 134 ? 15.845 12.100 -0.024 1.00 59.31 134 ALA A O 1
ATOM 1011 N N . ASP A 1 135 ? 18.036 12.081 -0.569 1.00 72.31 135 ASP A N 1
ATOM 1012 C CA . ASP A 1 135 ? 17.999 10.778 -1.212 1.00 72.31 135 ASP A CA 1
ATOM 1013 C C . ASP A 1 135 ? 17.463 9.728 -0.237 1.00 72.31 135 ASP A C 1
ATOM 1015 O O . ASP A 1 135 ? 17.998 9.509 0.850 1.00 72.31 135 ASP A O 1
ATOM 1019 N N . THR A 1 136 ? 16.372 9.083 -0.637 1.00 78.62 136 THR A N 1
ATOM 1020 C CA . THR A 1 136 ? 15.852 7.896 0.038 1.00 78.62 136 THR A CA 1
ATOM 1021 C C . THR A 1 136 ? 16.520 6.659 -0.559 1.00 78.62 136 THR A C 1
ATOM 1023 O O . THR A 1 136 ? 16.908 6.686 -1.734 1.00 78.62 136 THR A O 1
ATOM 1026 N N . PRO A 1 137 ? 16.597 5.529 0.166 1.00 87.00 137 PRO A N 1
ATOM 1027 C CA . PRO A 1 137 ? 17.130 4.311 -0.434 1.00 87.00 137 PRO A CA 1
ATOM 1028 C C . PRO A 1 137 ? 16.307 3.856 -1.654 1.00 87.00 137 PRO A C 1
ATOM 1030 O O . PRO A 1 137 ? 16.855 3.231 -2.553 1.00 87.00 137 PRO A O 1
ATOM 1033 N N . LEU A 1 138 ? 15.019 4.230 -1.744 1.00 86.69 138 LEU A N 1
ATOM 1034 C CA . LEU A 1 138 ? 14.169 3.918 -2.896 1.00 86.69 138 LEU A CA 1
ATOM 1035 C C . LEU A 1 138 ? 14.546 4.777 -4.108 1.00 86.69 138 LEU A C 1
ATOM 1037 O O . LEU A 1 138 ? 14.743 4.244 -5.193 1.00 86.69 138 LEU A O 1
ATOM 1041 N N . SER A 1 139 ? 14.688 6.093 -3.932 1.00 83.00 139 SER A N 1
ATOM 1042 C CA . SER A 1 139 ? 15.093 6.989 -5.024 1.00 83.00 139 SER A CA 1
ATOM 1043 C C . SER A 1 139 ? 16.508 6.691 -5.529 1.00 83.00 139 SER A C 1
ATOM 1045 O O . SER A 1 139 ? 16.753 6.794 -6.730 1.00 83.00 139 SER A O 1
ATOM 1047 N N . SER A 1 140 ? 17.426 6.277 -4.646 1.00 86.69 140 SER A N 1
ATOM 1048 C CA . SER A 1 140 ? 18.759 5.809 -5.052 1.00 86.69 140 SER A CA 1
ATOM 1049 C C . SER A 1 140 ? 18.680 4.511 -5.844 1.00 86.69 140 SER A C 1
ATOM 1051 O O . SER A 1 140 ? 19.162 4.473 -6.974 1.00 86.69 140 SER A O 1
ATOM 1053 N N . TRP A 1 141 ? 17.972 3.503 -5.321 1.00 91.06 141 TRP A N 1
ATOM 1054 C CA . TRP A 1 141 ? 17.769 2.227 -6.008 1.00 91.06 141 TRP A CA 1
ATOM 1055 C C . TRP A 1 141 ? 17.179 2.421 -7.410 1.00 91.06 141 TRP A C 1
ATOM 1057 O O . TRP A 1 141 ? 17.669 1.847 -8.375 1.00 91.06 141 TRP A O 1
ATOM 1067 N N . ILE A 1 142 ? 16.179 3.292 -7.560 1.00 89.75 142 ILE A N 1
ATOM 1068 C CA . ILE A 1 142 ? 15.543 3.572 -8.856 1.00 89.75 142 ILE A CA 1
ATOM 1069 C C . ILE A 1 142 ? 16.543 4.065 -9.894 1.00 89.75 142 ILE A C 1
ATOM 1071 O O . ILE A 1 142 ? 16.473 3.632 -11.042 1.00 89.75 142 ILE A O 1
ATOM 1075 N N . ARG A 1 143 ? 17.435 4.986 -9.515 1.00 87.25 143 ARG A N 1
ATOM 1076 C CA . ARG A 1 143 ? 18.436 5.547 -10.432 1.00 87.25 143 ARG A CA 1
ATOM 1077 C C . ARG A 1 143 ? 19.538 4.540 -10.733 1.00 87.25 143 ARG A C 1
ATOM 1079 O O . ARG A 1 143 ? 19.971 4.457 -11.874 1.00 87.25 143 ARG A O 1
ATOM 1086 N N . GLU A 1 144 ? 19.957 3.770 -9.733 1.00 90.12 144 GLU A N 1
ATOM 1087 C CA . GLU A 1 144 ? 20.985 2.735 -9.874 1.00 90.12 144 GLU A CA 1
ATOM 1088 C C . GLU A 1 144 ? 20.526 1.564 -10.750 1.00 90.12 144 GLU A C 1
ATOM 1090 O O . GLU A 1 144 ? 21.323 1.020 -11.508 1.00 90.12 144 GLU A O 1
ATOM 1095 N N . GLN A 1 145 ? 19.251 1.181 -10.659 1.00 93.44 145 GLN A N 1
ATOM 1096 C CA . GLN A 1 145 ? 18.688 0.061 -11.416 1.00 93.44 145 GLN A CA 1
ATOM 1097 C C . GLN A 1 145 ? 18.092 0.468 -12.770 1.00 93.44 145 GLN A C 1
ATOM 1099 O O . GLN A 1 145 ? 17.705 -0.400 -13.554 1.00 93.44 145 GLN A O 1
ATOM 1104 N N . TYR A 1 146 ? 18.002 1.767 -13.071 1.00 91.88 146 TYR A N 1
ATOM 1105 C CA . TYR A 1 146 ? 17.518 2.217 -14.370 1.00 91.88 146 TYR A CA 1
ATOM 1106 C C . TYR A 1 146 ? 18.619 2.140 -15.431 1.00 91.88 146 TYR A C 1
ATOM 1108 O O . TYR A 1 146 ? 19.449 3.041 -15.565 1.00 91.88 146 TYR A O 1
ATOM 1116 N N . ASP A 1 147 ? 18.578 1.075 -16.230 1.00 92.62 147 ASP A N 1
ATOM 1117 C CA . ASP A 1 147 ? 19.436 0.898 -17.399 1.00 92.62 147 ASP A CA 1
ATOM 1118 C C . ASP A 1 147 ? 18.657 1.222 -18.692 1.00 92.62 147 ASP A C 1
ATOM 1120 O O . ASP A 1 147 ? 17.851 0.404 -19.155 1.00 92.62 147 ASP A O 1
ATOM 1124 N N . PRO A 1 148 ? 18.881 2.401 -19.309 1.00 93.62 148 PRO A N 1
ATOM 1125 C CA . PRO A 1 148 ? 18.175 2.794 -20.525 1.00 93.62 148 PRO A CA 1
ATOM 1126 C C . PRO A 1 148 ? 18.528 1.911 -21.731 1.00 93.62 148 PRO A C 1
ATOM 1128 O O . PRO A 1 148 ? 17.703 1.762 -22.629 1.00 93.62 148 PRO A O 1
ATOM 1131 N N . VAL A 1 149 ? 19.727 1.321 -21.779 1.00 95.06 149 VAL A N 1
ATOM 1132 C CA . VAL A 1 149 ? 20.147 0.464 -22.896 1.00 95.06 149 VAL A CA 1
ATOM 1133 C C . VAL A 1 149 ? 19.460 -0.890 -22.788 1.00 95.06 149 VAL A C 1
ATOM 1135 O O . VAL A 1 149 ? 18.870 -1.350 -23.767 1.00 95.06 149 VAL A O 1
ATOM 1138 N N . ALA A 1 150 ? 19.475 -1.500 -21.600 1.00 95.38 150 ALA A N 1
ATOM 1139 C CA . ALA A 1 150 ? 18.762 -2.751 -21.358 1.00 95.38 150 ALA A CA 1
ATOM 1140 C C . ALA A 1 150 ? 17.250 -2.592 -21.582 1.00 95.38 150 ALA A C 1
ATOM 1142 O O . ALA A 1 150 ? 16.639 -3.437 -22.238 1.00 95.38 150 ALA A O 1
ATOM 1143 N N . LEU A 1 151 ? 16.662 -1.479 -21.122 1.00 95.69 151 LEU A N 1
ATOM 1144 C CA . LEU A 1 151 ? 15.250 -1.175 -21.354 1.00 95.69 151 LEU A CA 1
ATOM 1145 C C . LEU A 1 151 ? 14.928 -1.070 -22.850 1.00 95.69 151 LEU A C 1
ATOM 1147 O O . LEU A 1 151 ? 13.959 -1.670 -23.303 1.00 95.69 151 LEU A O 1
ATOM 1151 N N . VAL A 1 152 ? 15.743 -0.364 -23.639 1.00 96.75 152 VAL A N 1
ATOM 1152 C CA . VAL A 1 152 ? 15.535 -0.263 -25.093 1.00 96.75 152 VAL A CA 1
ATOM 1153 C C . VAL A 1 152 ? 15.616 -1.627 -25.780 1.00 96.75 152 VAL A C 1
ATOM 1155 O O . VAL A 1 152 ? 14.795 -1.913 -26.651 1.00 96.75 152 VAL A O 1
ATOM 1158 N N . GLN A 1 153 ? 16.541 -2.507 -25.381 1.00 96.81 153 GLN A N 1
ATOM 1159 C CA . GLN A 1 153 ? 16.566 -3.864 -25.939 1.00 96.81 153 GLN A CA 1
ATOM 1160 C C . GLN A 1 153 ? 15.318 -4.669 -25.552 1.00 96.81 153 GLN A C 1
ATOM 1162 O O . GLN A 1 153 ? 14.780 -5.383 -26.397 1.00 96.81 153 GLN A O 1
ATOM 1167 N N . ALA A 1 154 ? 14.819 -4.522 -24.321 1.00 96.62 154 ALA A N 1
ATOM 1168 C CA . ALA A 1 154 ? 13.580 -5.167 -23.888 1.00 96.62 154 ALA A CA 1
ATOM 1169 C C . ALA A 1 154 ? 12.349 -4.637 -24.650 1.00 96.62 154 ALA A C 1
ATOM 1171 O O . ALA A 1 154 ? 11.500 -5.426 -25.056 1.00 96.62 154 ALA A O 1
ATOM 1172 N N . LEU A 1 155 ? 12.279 -3.326 -24.911 1.00 97.25 155 LEU A N 1
ATOM 1173 C CA . LEU A 1 155 ? 11.221 -2.711 -25.724 1.00 97.25 155 LEU A CA 1
ATOM 1174 C C . LEU A 1 155 ? 11.226 -3.252 -27.156 1.00 97.25 155 LEU A C 1
ATOM 1176 O O . LEU A 1 155 ? 10.180 -3.647 -27.665 1.00 97.25 155 LEU A O 1
ATOM 1180 N N . LYS A 1 156 ? 12.407 -3.347 -27.778 1.00 97.19 156 LYS A N 1
ATOM 1181 C CA . LYS A 1 156 ? 12.566 -3.930 -29.118 1.00 97.19 156 LYS A CA 1
ATOM 1182 C C . LYS A 1 156 ? 12.171 -5.405 -29.150 1.00 97.19 156 LYS A C 1
ATOM 1184 O O . LYS A 1 156 ? 11.516 -5.829 -30.091 1.00 97.19 156 LYS A O 1
ATOM 1189 N N . ALA A 1 157 ? 12.547 -6.177 -28.130 1.00 96.94 157 ALA A N 1
ATOM 1190 C CA . ALA A 1 157 ? 12.160 -7.583 -28.013 1.00 96.94 157 ALA A CA 1
ATOM 1191 C C . ALA A 1 157 ? 10.645 -7.775 -27.811 1.00 96.94 157 ALA A C 1
ATOM 1193 O O . ALA A 1 157 ? 10.122 -8.841 -28.124 1.00 96.94 157 ALA A O 1
ATOM 1194 N N . ALA A 1 158 ? 9.954 -6.753 -27.302 1.00 96.75 158 ALA A N 1
ATOM 1195 C CA . ALA A 1 158 ? 8.503 -6.702 -27.156 1.00 96.75 158 ALA A CA 1
ATOM 1196 C C . ALA A 1 158 ? 7.793 -6.013 -28.343 1.00 96.75 158 ALA A C 1
ATOM 1198 O O . ALA A 1 158 ? 6.617 -5.674 -28.224 1.00 96.75 158 ALA A O 1
ATOM 1199 N N . ASP A 1 159 ? 8.499 -5.777 -29.457 1.00 96.81 159 ASP A N 1
ATOM 1200 C CA . ASP A 1 159 ? 7.992 -5.106 -30.663 1.00 96.81 159 ASP A CA 1
ATOM 1201 C C . ASP A 1 159 ? 7.383 -3.708 -30.404 1.00 96.81 159 ASP A C 1
ATOM 1203 O O . ASP A 1 159 ? 6.491 -3.253 -31.123 1.00 96.81 159 ASP A O 1
ATOM 1207 N N . VAL A 1 160 ? 7.871 -2.990 -29.384 1.00 96.94 160 VAL A N 1
ATOM 1208 C CA . VAL A 1 160 ? 7.452 -1.611 -29.089 1.00 96.94 160 VAL A CA 1
ATOM 1209 C C . VAL A 1 160 ? 8.325 -0.641 -29.891 1.00 96.94 160 VAL A C 1
ATOM 1211 O O . VAL A 1 160 ? 9.523 -0.574 -29.623 1.00 96.94 160 VAL A O 1
ATOM 1214 N N . PRO A 1 161 ? 7.780 0.129 -30.853 1.00 96.75 161 PRO A N 1
ATOM 1215 C CA . PRO A 1 161 ? 8.575 1.049 -31.662 1.00 96.75 161 PRO A CA 1
ATOM 1216 C C . PRO A 1 161 ? 8.967 2.325 -30.886 1.00 96.75 161 PRO A C 1
ATOM 1218 O O . PRO A 1 161 ? 8.314 2.680 -29.902 1.00 96.75 161 PRO A O 1
ATOM 1221 N N . PRO A 1 162 ? 10.009 3.060 -31.326 1.00 95.75 162 PRO A N 1
ATOM 1222 C CA . PRO A 1 162 ? 10.519 4.244 -30.622 1.00 95.75 162 PRO A CA 1
ATOM 1223 C C . PRO A 1 162 ? 9.552 5.437 -30.576 1.00 95.75 162 PRO A C 1
ATOM 1225 O O . PRO A 1 162 ? 9.678 6.282 -29.693 1.00 95.75 162 PRO A O 1
ATOM 1228 N N . ASP A 1 163 ? 8.596 5.520 -31.503 1.00 94.12 163 ASP A N 1
ATOM 1229 C CA . ASP A 1 163 ? 7.557 6.554 -31.565 1.00 94.12 163 ASP A CA 1
ATOM 1230 C C . ASP A 1 163 ? 6.256 6.153 -30.847 1.00 94.12 163 ASP A C 1
ATOM 1232 O O . ASP A 1 163 ? 5.283 6.913 -30.855 1.00 94.12 163 ASP A O 1
ATOM 1236 N N . ALA A 1 164 ? 6.229 4.980 -30.203 1.00 93.69 164 ALA A N 1
ATOM 1237 C CA . ALA A 1 164 ? 5.104 4.566 -29.382 1.00 93.69 164 ALA A CA 1
ATOM 1238 C C . ALA A 1 164 ? 4.863 5.573 -28.251 1.00 93.69 164 ALA A C 1
ATOM 1240 O O . ALA A 1 164 ? 5.778 5.989 -27.536 1.00 93.69 164 ALA A O 1
ATOM 1241 N N . ASP A 1 165 ? 3.595 5.919 -28.031 1.00 92.31 165 ASP A N 1
ATOM 1242 C CA . ASP A 1 165 ? 3.210 6.713 -26.872 1.00 92.31 165 ASP A CA 1
ATOM 1243 C C . ASP A 1 165 ? 3.405 5.870 -25.601 1.00 92.31 165 ASP A C 1
ATOM 1245 O O . ASP A 1 165 ? 2.572 5.030 -25.241 1.00 92.31 165 ASP A O 1
ATOM 1249 N N . ALA A 1 166 ? 4.521 6.101 -24.910 1.00 88.50 166 ALA A N 1
ATOM 1250 C CA . ALA A 1 166 ? 4.888 5.402 -23.683 1.00 88.50 166 ALA A CA 1
ATOM 1251 C C . ALA A 1 166 ? 3.841 5.553 -22.563 1.00 88.50 166 ALA A C 1
ATOM 1253 O O . ALA A 1 166 ? 3.788 4.723 -21.652 1.00 88.50 166 ALA A O 1
ATOM 1254 N N . TRP A 1 167 ? 2.985 6.582 -22.617 1.00 85.94 167 TRP A N 1
ATOM 1255 C CA . TRP A 1 167 ? 1.915 6.781 -21.641 1.00 85.94 167 TRP A CA 1
ATOM 1256 C C . TRP A 1 167 ? 0.713 5.873 -21.878 1.00 85.94 167 TRP A C 1
ATOM 1258 O O . TRP A 1 167 ? 0.057 5.478 -20.907 1.00 85.94 167 TRP A O 1
ATOM 1268 N N . ARG A 1 168 ? 0.454 5.525 -23.142 1.00 89.38 168 ARG A N 1
ATOM 1269 C CA . ARG A 1 168 ? -0.649 4.652 -23.575 1.00 89.38 168 ARG A CA 1
ATOM 1270 C C . ARG A 1 168 ? -0.241 3.194 -23.738 1.00 89.38 168 ARG A C 1
ATOM 1272 O O . ARG A 1 168 ? -1.096 2.320 -23.649 1.00 89.38 168 ARG A O 1
ATOM 1279 N N . THR A 1 169 ? 1.041 2.942 -23.962 1.00 90.88 169 THR A N 1
ATOM 1280 C CA . THR A 1 169 ? 1.582 1.590 -24.105 1.00 90.88 169 THR A CA 1
ATOM 1281 C C . THR A 1 169 ? 1.636 0.899 -22.742 1.00 90.88 169 THR A C 1
ATOM 1283 O O . THR A 1 169 ? 2.066 1.498 -21.746 1.00 90.88 169 THR A O 1
ATOM 1286 N N . ASP A 1 170 ? 1.200 -0.362 -22.685 1.00 91.69 170 ASP A N 1
ATOM 1287 C CA . ASP A 1 170 ? 1.393 -1.192 -21.499 1.00 91.69 170 ASP A CA 1
ATOM 1288 C C . ASP A 1 170 ? 2.849 -1.661 -21.429 1.00 91.69 170 ASP A C 1
ATOM 1290 O O . ASP A 1 170 ? 3.268 -2.595 -22.107 1.00 91.69 170 ASP A O 1
ATOM 1294 N N . LEU A 1 171 ? 3.630 -0.955 -20.616 1.00 93.50 171 LEU A N 1
ATOM 1295 C CA . LEU A 1 171 ? 5.046 -1.234 -20.395 1.00 93.50 171 LEU A CA 1
ATOM 1296 C C . LEU A 1 171 ? 5.285 -2.105 -19.157 1.00 93.50 171 LEU A C 1
ATOM 1298 O O . LEU A 1 171 ? 6.430 -2.461 -18.884 1.00 93.50 171 LEU A O 1
ATOM 1302 N N . ALA A 1 172 ? 4.239 -2.463 -18.399 1.00 91.38 172 ALA A N 1
ATOM 1303 C CA . ALA A 1 172 ? 4.399 -3.251 -17.179 1.00 91.38 172 ALA A CA 1
ATOM 1304 C C . ALA A 1 172 ? 5.074 -4.616 -17.425 1.00 91.38 172 ALA A C 1
ATOM 1306 O O . ALA A 1 172 ? 5.949 -4.965 -16.631 1.00 91.38 172 ALA A O 1
ATOM 1307 N N . PRO A 1 173 ? 4.777 -5.359 -18.515 1.00 93.94 173 PRO A N 1
ATOM 1308 C CA . PRO A 1 173 ? 5.479 -6.608 -18.818 1.00 93.94 173 PRO A CA 1
ATOM 1309 C C . PRO A 1 173 ? 6.973 -6.412 -19.111 1.00 93.94 173 PRO A C 1
ATOM 1311 O O . PRO A 1 173 ? 7.788 -7.240 -18.715 1.00 93.94 173 PRO A O 1
ATOM 1314 N N . VAL A 1 174 ? 7.339 -5.306 -19.768 1.00 95.19 174 VAL A N 1
ATOM 1315 C CA . VAL A 1 174 ? 8.739 -4.972 -20.079 1.00 95.19 174 VAL A CA 1
ATOM 1316 C C . VAL A 1 174 ? 9.491 -4.639 -18.789 1.00 95.19 174 VAL A C 1
ATOM 1318 O O . VAL A 1 174 ? 10.560 -5.192 -18.540 1.00 95.19 174 VAL A O 1
ATOM 1321 N N . PHE A 1 175 ? 8.906 -3.806 -17.923 1.00 95.06 175 PHE A N 1
ATOM 1322 C CA . PHE A 1 175 ? 9.502 -3.462 -16.629 1.00 95.06 175 PHE A CA 1
ATOM 1323 C C . PHE A 1 175 ? 9.602 -4.658 -15.677 1.00 95.06 175 PHE A C 1
ATOM 1325 O O . PHE A 1 175 ? 10.584 -4.769 -14.952 1.00 95.06 175 PHE A O 1
ATOM 1332 N N . ALA A 1 176 ? 8.644 -5.588 -15.712 1.00 91.69 176 ALA A N 1
ATOM 1333 C CA . ALA A 1 176 ? 8.694 -6.813 -14.913 1.00 91.69 176 ALA A CA 1
ATOM 1334 C C . ALA A 1 176 ? 9.874 -7.737 -15.278 1.00 91.69 176 ALA A C 1
ATOM 1336 O O . ALA A 1 176 ? 10.265 -8.567 -14.461 1.00 91.69 176 ALA A O 1
ATOM 1337 N N . GLY A 1 177 ? 10.453 -7.592 -16.477 1.00 90.94 177 GLY A N 1
ATOM 1338 C CA . GLY A 1 177 ? 11.689 -8.271 -16.880 1.00 90.94 177 GLY A CA 1
ATOM 1339 C C . GLY A 1 177 ? 12.977 -7.605 -16.376 1.00 90.94 177 GLY A C 1
ATOM 1340 O O . GLY A 1 177 ? 14.061 -8.140 -16.605 1.00 90.94 177 GLY A O 1
ATOM 1341 N N . MET A 1 178 ? 12.879 -6.444 -15.719 1.00 91.12 178 MET A N 1
ATOM 1342 C CA . MET A 1 178 ? 14.007 -5.715 -15.128 1.00 91.12 178 MET A CA 1
ATOM 1343 C C . MET A 1 178 ? 14.175 -6.051 -13.634 1.00 91.12 178 MET A C 1
ATOM 1345 O O . MET A 1 178 ? 13.510 -6.934 -13.092 1.00 91.12 178 MET A O 1
ATOM 1349 N N . ALA A 1 179 ? 15.089 -5.354 -12.948 1.00 92.50 179 ALA A N 1
ATOM 1350 C CA . ALA A 1 179 ? 15.293 -5.516 -11.511 1.00 92.50 179 ALA A CA 1
ATOM 1351 C C . ALA A 1 179 ? 13.998 -5.234 -10.723 1.00 92.50 179 ALA A C 1
ATOM 1353 O O . ALA A 1 179 ? 13.340 -4.213 -10.923 1.00 92.50 179 ALA A O 1
ATOM 1354 N N . SER A 1 180 ? 13.644 -6.130 -9.798 1.00 93.62 180 SER A N 1
ATOM 1355 C CA . SER A 1 180 ? 12.433 -5.992 -8.983 1.00 93.62 180 SER A CA 1
ATOM 1356 C C . SER A 1 180 ? 12.637 -5.011 -7.817 1.00 93.62 180 SER A C 1
ATOM 1358 O O . SER A 1 180 ? 13.611 -5.161 -7.075 1.00 93.62 180 SER A O 1
ATOM 1360 N N . PRO A 1 181 ? 11.715 -4.054 -7.582 1.00 92.81 181 PRO A N 1
ATOM 1361 C CA . PRO A 1 181 ? 11.806 -3.107 -6.469 1.00 92.81 181 PRO A CA 1
ATOM 1362 C C . PRO A 1 181 ? 11.368 -3.699 -5.121 1.00 92.81 181 PRO A C 1
ATOM 1364 O O . PRO A 1 181 ? 11.442 -3.016 -4.101 1.00 92.81 181 PRO A O 1
ATOM 1367 N N . LEU A 1 182 ? 10.862 -4.935 -5.080 1.00 93.38 182 LEU A N 1
ATOM 1368 C CA . LEU A 1 182 ? 10.145 -5.446 -3.907 1.00 93.38 182 LEU A CA 1
ATOM 1369 C C . LEU A 1 182 ? 10.986 -5.470 -2.630 1.00 93.38 182 LEU A C 1
ATOM 1371 O O . LEU A 1 182 ? 10.469 -5.129 -1.570 1.00 93.38 182 LEU A O 1
ATOM 1375 N N . ASP A 1 183 ? 12.270 -5.812 -2.709 1.00 93.69 183 ASP A N 1
ATOM 1376 C CA . ASP A 1 183 ? 13.117 -5.893 -1.514 1.00 93.69 183 ASP A CA 1
ATOM 1377 C C . ASP A 1 183 ? 13.383 -4.509 -0.907 1.00 93.69 183 ASP A C 1
ATOM 1379 O O . ASP A 1 183 ? 13.256 -4.325 0.308 1.00 93.69 183 ASP A O 1
ATOM 1383 N N . VAL A 1 184 ? 13.660 -3.496 -1.742 1.00 93.69 184 VAL A N 1
ATOM 1384 C CA . VAL A 1 184 ? 13.827 -2.116 -1.259 1.00 93.69 184 VAL A CA 1
ATOM 1385 C C . VAL A 1 184 ? 12.506 -1.556 -0.724 1.00 93.69 184 VAL A C 1
ATOM 1387 O O . VAL A 1 184 ? 12.506 -0.891 0.311 1.00 93.69 184 VAL A O 1
ATOM 1390 N N . LEU A 1 185 ? 11.374 -1.885 -1.352 1.00 93.00 185 LEU A N 1
ATOM 1391 C CA . LEU A 1 185 ? 10.045 -1.477 -0.894 1.00 93.00 185 LEU A CA 1
ATOM 1392 C C . LEU A 1 185 ? 9.682 -2.113 0.458 1.00 93.00 185 LEU A C 1
ATOM 1394 O O . LEU A 1 185 ? 9.242 -1.408 1.369 1.00 93.00 185 LEU A O 1
ATOM 1398 N N . ARG A 1 186 ? 9.929 -3.417 0.629 1.00 93.12 186 ARG A N 1
ATOM 1399 C CA . ARG A 1 186 ? 9.725 -4.133 1.900 1.00 93.12 186 ARG A CA 1
ATOM 1400 C C . ARG A 1 186 ? 10.572 -3.536 3.017 1.00 93.12 186 ARG A C 1
ATOM 1402 O O . ARG A 1 186 ? 10.038 -3.231 4.076 1.00 93.12 186 ARG A O 1
ATOM 1409 N N . SER A 1 187 ? 11.855 -3.266 2.762 1.00 92.19 187 SER A N 1
ATOM 1410 C CA . SER A 1 187 ? 12.748 -2.665 3.769 1.00 92.19 187 SER A CA 1
ATOM 1411 C C . SER A 1 187 ? 12.328 -1.263 4.235 1.00 92.19 187 SER A C 1
ATOM 1413 O O . SER A 1 187 ? 12.758 -0.807 5.291 1.00 92.19 187 SER A O 1
ATOM 1415 N N . GLN A 1 188 ? 11.486 -0.576 3.459 1.00 89.88 188 GLN A N 1
ATOM 1416 C CA . GLN A 1 188 ? 10.970 0.759 3.772 1.00 89.88 188 GLN A CA 1
ATOM 1417 C C . GLN A 1 188 ? 9.519 0.754 4.240 1.00 89.88 188 GLN A C 1
ATOM 1419 O O . GLN A 1 188 ? 8.944 1.818 4.484 1.00 89.88 188 GLN A O 1
ATOM 1424 N N . THR A 1 189 ? 8.925 -0.428 4.367 1.00 91.75 189 THR A N 1
ATOM 1425 C CA . THR A 1 189 ? 7.582 -0.567 4.904 1.00 91.75 189 THR A CA 1
ATOM 1426 C C . THR A 1 189 ? 7.592 -0.217 6.387 1.00 91.75 189 THR A C 1
ATOM 1428 O O . THR A 1 189 ? 8.429 -0.682 7.156 1.00 91.75 189 THR A O 1
ATOM 1431 N N . GLN A 1 190 ? 6.661 0.642 6.786 1.00 91.31 190 GLN A N 1
ATOM 1432 C CA . GLN A 1 190 ? 6.449 1.035 8.169 1.00 91.31 190 GLN A CA 1
ATOM 1433 C C . GLN A 1 190 ? 5.092 0.530 8.626 1.00 91.31 190 GLN A C 1
ATOM 1435 O O . GLN A 1 190 ? 4.068 0.964 8.095 1.00 91.31 190 GLN A O 1
ATOM 1440 N N . THR A 1 191 ? 5.106 -0.315 9.652 1.00 92.75 191 THR A N 1
ATOM 1441 C CA . THR A 1 191 ? 3.910 -0.747 10.374 1.00 92.75 191 THR A CA 1
ATOM 1442 C C . THR A 1 191 ? 3.827 0.013 11.689 1.00 92.75 191 THR A C 1
ATOM 1444 O O . THR A 1 191 ? 4.769 0.016 12.481 1.00 92.75 191 THR A O 1
ATOM 1447 N N . ARG A 1 192 ? 2.700 0.679 11.930 1.00 92.25 192 ARG A N 1
ATOM 1448 C CA . ARG A 1 192 ? 2.410 1.377 13.186 1.00 92.25 192 ARG A CA 1
ATOM 1449 C C . ARG A 1 192 ? 1.171 0.772 13.809 1.00 92.25 192 ARG A C 1
ATOM 1451 O O . ARG A 1 192 ? 0.138 0.695 13.154 1.00 92.25 192 ARG A O 1
ATO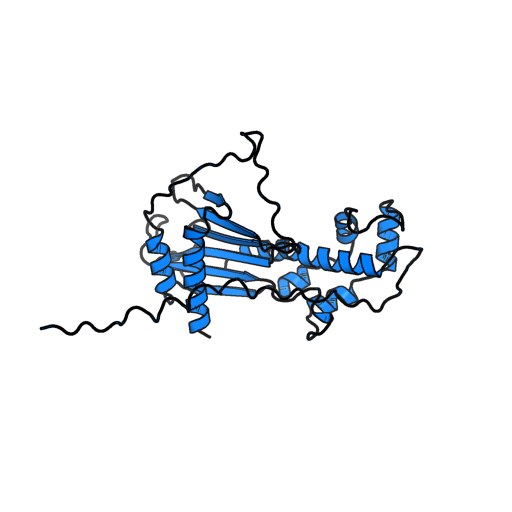M 1458 N N . THR A 1 193 ? 1.252 0.402 15.079 1.00 93.38 193 THR A N 1
ATOM 1459 C CA . THR A 1 193 ? 0.157 -0.264 15.790 1.00 93.38 193 THR A CA 1
ATOM 1460 C C . THR A 1 193 ? -0.397 0.601 16.917 1.00 93.38 193 THR A C 1
ATOM 1462 O O . THR A 1 193 ? 0.326 1.392 17.521 1.00 93.38 193 THR A O 1
ATOM 1465 N N . VAL A 1 194 ? -1.680 0.433 17.222 1.00 94.38 194 VAL A N 1
ATOM 1466 C CA . VAL A 1 194 ? -2.360 1.012 18.385 1.00 94.38 194 VAL A CA 1
ATOM 1467 C C . VAL A 1 194 ? -3.088 -0.085 19.108 1.00 94.38 194 VAL A C 1
ATOM 1469 O O . VAL A 1 194 ? -3.907 -0.783 18.518 1.00 94.38 194 VAL A O 1
ATOM 1472 N N . ASP A 1 195 ? -2.817 -0.191 20.397 1.00 94.25 195 ASP A N 1
ATOM 1473 C CA . ASP A 1 195 ? -3.496 -1.125 21.269 1.00 94.25 195 ASP A CA 1
ATOM 1474 C C . ASP A 1 195 ? -4.734 -0.471 21.900 1.00 94.25 195 ASP A C 1
ATOM 1476 O O . ASP A 1 195 ? -4.642 0.591 22.525 1.00 94.25 195 ASP A O 1
ATOM 1480 N N . GLY A 1 196 ? -5.898 -1.108 21.766 1.00 94.06 196 GLY A N 1
ATOM 1481 C CA . GLY A 1 196 ? -7.142 -0.675 22.398 1.00 94.06 196 GLY A CA 1
ATOM 1482 C C . GLY A 1 196 ? -7.063 -0.619 23.926 1.00 94.06 196 GLY A C 1
ATOM 1483 O O . GLY A 1 196 ? -7.732 0.209 24.537 1.00 94.06 196 GLY A O 1
ATOM 1484 N N . ARG A 1 197 ? -6.179 -1.404 24.558 1.00 94.19 197 ARG A N 1
ATOM 1485 C CA . ARG A 1 197 ? -5.913 -1.348 26.008 1.00 94.19 197 ARG A CA 1
ATOM 1486 C C . ARG A 1 197 ? -5.333 -0.002 26.438 1.00 94.19 197 ARG A C 1
ATOM 1488 O O . ARG A 1 197 ? -5.550 0.422 27.569 1.00 94.19 197 ARG A O 1
ATOM 1495 N N . THR A 1 198 ? -4.601 0.665 25.547 1.00 93.88 198 THR A N 1
ATOM 1496 C CA . THR A 1 198 ? -3.985 1.978 25.794 1.00 93.88 198 THR A CA 1
ATOM 1497 C C . THR A 1 198 ? -4.694 3.116 25.059 1.00 93.88 198 THR A C 1
ATOM 1499 O O . THR A 1 198 ? -4.325 4.273 25.232 1.00 93.88 198 THR A O 1
ATOM 1502 N N . CYS A 1 199 ? -5.711 2.813 24.248 1.00 95.88 199 CYS A N 1
ATOM 1503 C CA . CYS A 1 199 ? -6.456 3.784 23.452 1.00 95.88 199 CYS A CA 1
ATOM 1504 C C . CYS A 1 199 ? -7.976 3.643 23.670 1.00 95.88 199 CYS A C 1
ATOM 1506 O O . CYS A 1 199 ? -8.675 3.042 22.850 1.00 95.88 199 CYS A O 1
ATOM 1508 N N . PRO A 1 200 ? -8.527 4.251 24.740 1.00 94.19 200 PRO A N 1
ATOM 1509 C CA . PRO A 1 200 ? -9.967 4.226 25.010 1.00 94.19 200 PRO A CA 1
ATOM 1510 C C . PRO A 1 200 ? -10.817 4.861 23.902 1.00 94.19 200 PRO A C 1
ATOM 1512 O O . PRO A 1 200 ? -11.973 4.484 23.722 1.00 94.19 200 PRO A O 1
ATOM 1515 N N . ALA A 1 201 ? -10.254 5.809 23.142 1.00 93.69 201 ALA A N 1
ATOM 1516 C CA . ALA A 1 201 ? -10.944 6.447 22.022 1.00 93.69 201 ALA A CA 1
ATOM 1517 C C . ALA A 1 201 ? -11.222 5.455 20.880 1.00 93.69 201 ALA A C 1
ATOM 1519 O O . ALA A 1 201 ? -12.315 5.471 20.323 1.00 93.69 201 ALA A O 1
ATOM 1520 N N . LEU A 1 202 ? -10.271 4.561 20.573 1.00 94.69 202 LEU A N 1
ATOM 1521 C CA . LEU A 1 202 ? -10.455 3.499 19.578 1.00 94.69 202 LEU A CA 1
ATOM 1522 C C . LEU A 1 202 ? -11.553 2.527 20.015 1.00 94.69 202 LEU A C 1
ATOM 1524 O O . LEU A 1 202 ? -12.417 2.185 19.214 1.00 94.69 202 LEU A O 1
ATOM 1528 N N . VAL A 1 203 ? -11.542 2.119 21.288 1.00 94.69 203 VAL A N 1
ATOM 1529 C CA . VAL A 1 203 ? -12.565 1.219 21.846 1.00 94.69 203 VAL A CA 1
ATOM 1530 C C . VAL A 1 203 ? -13.946 1.870 21.777 1.00 94.69 203 VAL A C 1
ATOM 1532 O O . VAL A 1 203 ? -14.856 1.289 21.199 1.00 94.69 203 VAL A O 1
ATOM 1535 N N . THR A 1 204 ? -14.075 3.116 22.243 1.00 94.12 204 THR A N 1
ATOM 1536 C CA . THR A 1 204 ? -15.332 3.886 22.159 1.00 94.12 204 THR A CA 1
ATOM 1537 C C . THR A 1 204 ? -15.839 4.002 20.717 1.00 94.12 204 THR A C 1
ATOM 1539 O O . THR A 1 204 ? -17.037 3.895 20.462 1.00 94.12 204 THR A O 1
ATOM 1542 N N . ALA A 1 205 ? -14.941 4.235 19.755 1.00 93.00 205 ALA A N 1
ATOM 1543 C CA . ALA A 1 205 ? -15.318 4.352 18.350 1.00 93.00 205 ALA A CA 1
ATOM 1544 C C . ALA A 1 205 ? -15.809 3.016 17.767 1.00 93.00 205 ALA A C 1
ATOM 1546 O O . ALA A 1 205 ? -16.765 3.014 16.995 1.00 93.00 205 ALA A O 1
ATOM 1547 N N . LEU A 1 206 ? -15.199 1.892 18.154 1.00 91.94 206 LEU A N 1
ATOM 1548 C CA . LEU A 1 206 ? -15.651 0.552 17.767 1.00 91.94 206 LEU A CA 1
ATOM 1549 C C . LEU A 1 206 ? -17.014 0.208 18.380 1.00 91.94 206 LEU A C 1
ATOM 1551 O O . LEU A 1 206 ? -17.906 -0.233 17.658 1.00 91.94 206 LEU A O 1
ATOM 1555 N N . GLU A 1 207 ? -17.208 0.481 19.671 1.00 90.81 207 GLU A N 1
ATOM 1556 C CA . GLU A 1 207 ? -18.491 0.285 20.365 1.00 90.81 207 GLU A CA 1
ATOM 1557 C C . GLU A 1 207 ? -19.618 1.115 19.730 1.00 90.81 207 GLU A C 1
ATOM 1559 O O . GLU A 1 207 ? -20.757 0.669 19.647 1.00 90.81 207 GLU A O 1
ATOM 1564 N N . ALA A 1 208 ? -19.311 2.309 19.213 1.00 88.88 208 ALA A N 1
ATOM 1565 C CA . ALA A 1 208 ? -20.287 3.139 18.506 1.00 88.88 208 ALA A CA 1
ATOM 1566 C C . ALA A 1 208 ? -20.733 2.556 17.149 1.00 88.88 208 ALA A C 1
ATOM 1568 O O . ALA A 1 208 ? -21.754 2.988 16.603 1.00 88.88 208 ALA A O 1
ATOM 1569 N N . VAL A 1 209 ? -19.966 1.618 16.583 1.00 85.69 209 VAL A N 1
ATOM 1570 C CA . VAL A 1 209 ? -20.321 0.874 15.364 1.00 85.69 209 VAL A CA 1
ATOM 1571 C C . VAL A 1 209 ? -21.071 -0.414 15.703 1.00 85.69 209 VAL A C 1
ATOM 1573 O O . VAL A 1 209 ? -21.917 -0.852 14.922 1.00 85.69 209 VAL A O 1
ATOM 1576 N N . GLU A 1 210 ? -20.811 -1.000 16.869 1.00 80.75 210 GLU A N 1
ATOM 1577 C CA . GLU A 1 210 ? -21.483 -2.211 17.328 1.00 80.75 210 GLU A CA 1
ATOM 1578 C C . GLU A 1 210 ? -23.007 -2.010 17.432 1.00 80.75 210 GLU A C 1
ATOM 1580 O O . GLU A 1 210 ? -23.506 -0.999 17.927 1.00 80.75 210 GLU A O 1
ATOM 1585 N N . GLY A 1 211 ? -23.777 -2.964 16.901 1.00 69.38 211 GLY A N 1
ATOM 1586 C CA . GLY A 1 211 ? -25.242 -2.919 16.929 1.00 69.38 211 GLY A CA 1
ATOM 1587 C C . GLY A 1 211 ? -25.887 -1.835 16.054 1.00 69.38 211 GLY A C 1
ATOM 1588 O O . GLY A 1 211 ? -27.115 -1.711 16.055 1.00 69.38 211 GLY A O 1
ATOM 1589 N N . ARG A 1 212 ? -25.113 -1.056 15.281 1.00 72.50 212 ARG A N 1
ATOM 1590 C CA . ARG A 1 212 ? -25.689 -0.116 14.313 1.00 72.50 212 ARG A CA 1
ATOM 1591 C C . ARG A 1 212 ? -26.362 -0.858 13.166 1.00 72.50 212 ARG A C 1
ATOM 1593 O O . ARG A 1 212 ? -25.759 -1.691 12.494 1.00 72.50 212 ARG A O 1
ATOM 1600 N N . MET A 1 213 ? -27.599 -0.464 12.879 1.00 66.38 213 MET A N 1
ATOM 1601 C CA . MET A 1 213 ? -28.264 -0.844 11.640 1.00 66.38 213 MET A CA 1
ATOM 1602 C C . MET A 1 213 ? -27.580 -0.141 10.465 1.00 66.38 213 MET A C 1
ATOM 1604 O O . MET A 1 213 ? -27.448 1.084 10.452 1.00 66.38 213 MET A O 1
ATOM 1608 N N . LEU A 1 214 ? -27.154 -0.919 9.474 1.00 67.62 214 LEU A N 1
ATOM 1609 C CA . LEU A 1 214 ? -26.631 -0.387 8.224 1.00 67.62 214 LEU A CA 1
ATOM 1610 C C . LEU A 1 214 ? -27.780 -0.197 7.241 1.00 67.62 214 LEU A C 1
ATOM 1612 O O . LEU A 1 214 ? -28.228 -1.137 6.590 1.00 67.62 214 LEU A O 1
ATOM 1616 N N . GLU A 1 215 ? -28.264 1.038 7.136 1.00 61.34 215 GLU A N 1
ATOM 1617 C CA . GLU A 1 215 ? -29.192 1.409 6.074 1.00 61.34 215 GLU A CA 1
ATOM 1618 C C . GLU A 1 215 ? -28.428 1.547 4.764 1.00 61.34 215 GLU A C 1
ATOM 1620 O O . GLU A 1 215 ? -27.674 2.497 4.542 1.00 61.34 215 GLU A O 1
ATOM 1625 N N . TRP A 1 216 ? -28.617 0.576 3.881 1.00 60.78 216 TRP A N 1
ATOM 1626 C CA . TRP A 1 216 ? -28.005 0.592 2.568 1.00 60.78 216 TRP A CA 1
ATOM 1627 C C . TRP A 1 216 ? -28.975 0.976 1.478 1.00 60.78 216 TRP A C 1
ATOM 1629 O O . TRP A 1 216 ? -29.994 0.327 1.249 1.00 60.78 216 TRP A O 1
ATOM 1639 N N . ARG A 1 217 ? -28.571 1.988 0.716 1.00 56.28 217 ARG A N 1
ATOM 1640 C CA . ARG A 1 217 ? -29.078 2.190 -0.633 1.00 56.28 217 ARG A CA 1
ATOM 1641 C C . ARG A 1 217 ? -28.128 1.485 -1.587 1.00 56.28 217 ARG A C 1
ATOM 1643 O O . ARG A 1 217 ? -27.016 1.954 -1.817 1.00 56.28 217 ARG A O 1
ATOM 1650 N N . ILE A 1 218 ? -28.572 0.349 -2.115 1.00 55.91 218 ILE A N 1
ATOM 1651 C CA . ILE A 1 218 ? -27.919 -0.290 -3.254 1.00 55.91 218 ILE A CA 1
ATOM 1652 C C . ILE A 1 218 ? -28.259 0.566 -4.471 1.00 55.91 218 ILE A C 1
ATOM 1654 O O . ILE A 1 218 ? -29.373 0.508 -4.988 1.00 55.91 218 ILE A O 1
ATOM 1658 N N . ASP A 1 219 ? -27.313 1.403 -4.884 1.00 53.09 219 ASP A N 1
ATOM 1659 C CA . ASP A 1 219 ? -27.391 2.103 -6.159 1.00 53.09 219 ASP A CA 1
ATOM 1660 C C . ASP A 1 219 ? -26.725 1.219 -7.218 1.00 53.09 219 ASP A C 1
ATOM 1662 O O . ASP A 1 219 ? -25.500 1.063 -7.246 1.00 53.09 219 ASP A O 1
ATOM 1666 N N . LEU A 1 220 ? -27.540 0.550 -8.035 1.00 54.12 220 LEU A N 1
ATOM 1667 C CA . LEU A 1 220 ? -27.055 -0.258 -9.150 1.00 54.12 220 LEU A CA 1
ATOM 1668 C C . LEU A 1 220 ? -26.655 0.680 -10.294 1.00 54.12 220 LEU A C 1
ATOM 1670 O O . LEU A 1 220 ? -27.404 0.886 -11.252 1.00 54.12 220 LEU A O 1
ATOM 1674 N N . LEU A 1 221 ? -25.459 1.259 -10.174 1.00 50.75 221 LEU A N 1
ATOM 1675 C CA . LEU A 1 221 ? -24.861 2.094 -11.212 1.00 50.75 221 LEU A CA 1
ATOM 1676 C C . LEU A 1 221 ? -24.803 1.306 -12.532 1.00 50.75 221 LEU A C 1
ATOM 1678 O O . LEU A 1 221 ? -24.164 0.257 -12.607 1.00 50.75 221 LEU A O 1
ATOM 1682 N N . GLY A 1 222 ? -25.484 1.812 -13.565 1.00 50.94 222 GLY A N 1
ATOM 1683 C CA . GLY A 1 222 ? -25.543 1.203 -14.900 1.00 50.94 222 GLY A CA 1
ATOM 1684 C C . GLY A 1 222 ? -26.789 0.361 -15.208 1.00 50.94 222 GLY A C 1
ATOM 1685 O O . GLY A 1 222 ? -26.885 -0.155 -16.316 1.00 50.94 222 GLY A O 1
ATOM 1686 N N . VAL A 1 223 ? -27.749 0.227 -14.281 1.00 54.50 223 VAL A N 1
ATOM 1687 C CA . VAL A 1 223 ? -29.063 -0.399 -14.569 1.00 54.50 223 VAL A CA 1
ATOM 1688 C C . VAL A 1 223 ? -30.088 0.623 -15.086 1.00 54.50 223 VAL A C 1
ATOM 1690 O O . VAL A 1 223 ? -31.018 0.259 -15.800 1.00 54.50 223 VAL A O 1
ATOM 1693 N N . ALA A 1 224 ? -29.888 1.911 -14.793 1.00 47.31 224 ALA A N 1
ATOM 1694 C CA . ALA A 1 224 ? -30.528 3.018 -15.500 1.00 47.31 224 ALA A CA 1
ATOM 1695 C C . ALA A 1 224 ? -29.524 3.622 -16.495 1.00 47.31 224 ALA A C 1
ATOM 1697 O O . ALA A 1 224 ? -28.371 3.854 -16.129 1.00 47.31 224 ALA A O 1
ATOM 1698 N N . GLU A 1 225 ? -29.952 3.875 -17.734 1.00 46.59 225 GLU A N 1
ATOM 1699 C CA . GLU A 1 225 ? -29.081 4.269 -18.856 1.00 46.59 225 GLU A CA 1
ATOM 1700 C C . GLU A 1 225 ? -28.330 5.610 -18.683 1.00 46.59 225 GLU A C 1
ATOM 1702 O O . GLU A 1 225 ? -27.437 5.881 -19.476 1.00 46.59 225 GLU A O 1
ATOM 1707 N N . ASP A 1 226 ? -28.584 6.428 -17.651 1.00 43.59 226 ASP A N 1
ATOM 1708 C CA . ASP A 1 226 ? -28.274 7.868 -17.749 1.00 43.59 226 ASP A CA 1
ATOM 1709 C C . ASP A 1 226 ? -27.451 8.531 -16.631 1.00 43.59 226 ASP A C 1
ATOM 1711 O O . ASP A 1 226 ? -27.383 9.759 -16.559 1.00 43.59 226 ASP A O 1
ATOM 1715 N N . THR A 1 227 ? -26.727 7.791 -15.790 1.00 45.16 227 THR A N 1
ATOM 1716 C CA . THR A 1 227 ? -25.745 8.441 -14.896 1.00 45.16 227 THR A CA 1
ATOM 1717 C C . THR A 1 227 ? -24.410 7.725 -14.897 1.00 45.16 227 THR A C 1
ATOM 1719 O O . THR A 1 227 ? -24.146 6.852 -14.072 1.00 45.16 227 THR A O 1
ATOM 1722 N N . VAL A 1 228 ? -23.528 8.151 -15.804 1.00 52.84 228 VAL A N 1
ATOM 1723 C CA . VAL A 1 228 ? -22.088 7.934 -15.652 1.00 52.84 228 VAL A CA 1
ATOM 1724 C C . VAL A 1 228 ? -21.661 8.692 -14.388 1.00 52.84 228 VAL A C 1
ATOM 1726 O O . VAL A 1 228 ? -21.808 9.918 -14.355 1.00 52.84 228 VAL A O 1
ATOM 1729 N N . PRO A 1 229 ? -21.174 8.017 -13.329 1.00 55.75 229 PRO A N 1
ATOM 1730 C CA . PRO A 1 229 ? -20.660 8.719 -12.164 1.00 55.75 229 PRO A CA 1
ATOM 1731 C C . PRO A 1 229 ? -19.553 9.682 -12.613 1.00 55.75 229 PRO A C 1
ATOM 1733 O O . PRO A 1 229 ? -18.775 9.338 -13.510 1.00 55.75 229 PRO A O 1
ATOM 1736 N N . PRO A 1 230 ? -19.475 10.893 -12.033 1.00 55.22 230 PRO A N 1
ATOM 1737 C CA . PRO A 1 230 ? -18.481 11.868 -12.444 1.00 55.22 230 PRO A CA 1
ATOM 1738 C C . PRO A 1 230 ? -17.096 11.237 -12.360 1.00 55.22 230 PRO A C 1
ATOM 1740 O O . PRO A 1 230 ? -16.759 10.585 -11.366 1.00 55.22 230 PRO A O 1
ATOM 1743 N N . ALA A 1 231 ? -16.301 11.430 -13.414 1.00 49.81 231 ALA A N 1
ATOM 1744 C CA . ALA A 1 231 ? -14.928 10.971 -13.411 1.00 49.81 231 ALA A CA 1
ATOM 1745 C C . ALA A 1 231 ? -14.239 11.518 -12.147 1.00 49.81 231 ALA A C 1
ATOM 1747 O O . ALA A 1 231 ? -14.380 12.708 -11.832 1.00 49.81 231 ALA A O 1
ATOM 1748 N N . PRO A 1 232 ? -13.535 10.667 -11.386 1.00 53.00 232 PRO A N 1
ATOM 1749 C CA . PRO A 1 232 ? -12.807 11.129 -10.219 1.00 53.00 232 PRO A CA 1
ATOM 1750 C C . PRO A 1 232 ? -11.814 12.207 -10.648 1.00 53.00 232 PRO A C 1
ATOM 1752 O O . PRO A 1 232 ? -11.290 12.177 -11.764 1.00 53.00 232 PRO A O 1
ATOM 1755 N N . ARG A 1 233 ? -11.564 13.173 -9.759 1.00 53.91 233 ARG A N 1
ATOM 1756 C CA . ARG A 1 233 ? -10.591 14.229 -10.047 1.00 53.91 233 ARG A CA 1
ATOM 1757 C C . ARG A 1 233 ? -9.232 13.590 -10.379 1.00 53.91 233 ARG A C 1
ATOM 1759 O O . ARG A 1 233 ? -8.881 12.590 -9.743 1.00 53.91 233 ARG A O 1
ATOM 1766 N N . PRO A 1 234 ? -8.468 14.156 -11.330 1.00 52.56 234 PRO A N 1
ATOM 1767 C CA . PRO A 1 234 ? -7.085 13.748 -11.548 1.00 52.56 234 PRO A CA 1
ATOM 1768 C C . PRO A 1 234 ? -6.326 13.768 -10.219 1.00 52.56 234 PRO A C 1
ATOM 1770 O O . PRO A 1 234 ? -6.546 14.679 -9.414 1.00 52.56 234 PRO A O 1
ATOM 1773 N N . HIS A 1 235 ? -5.471 12.773 -9.976 1.00 63.62 235 HIS A N 1
ATOM 1774 C CA . HIS 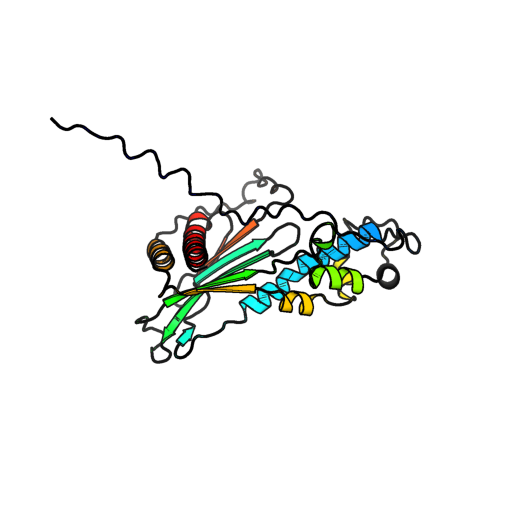A 1 235 ? -4.658 12.678 -8.760 1.00 63.62 235 HIS A CA 1
ATOM 1775 C C . HIS A 1 235 ? -5.452 12.513 -7.451 1.00 63.62 235 HIS A C 1
ATOM 1777 O O . HIS A 1 235 ? -4.910 12.724 -6.367 1.00 63.62 235 HIS A O 1
ATOM 1783 N N . ALA A 1 236 ? -6.737 12.141 -7.510 1.00 65.50 236 ALA A N 1
ATOM 1784 C CA . ALA A 1 236 ? -7.527 11.918 -6.305 1.00 65.50 236 ALA A CA 1
ATOM 1785 C C . ALA A 1 236 ? -7.147 10.607 -5.607 1.00 65.50 236 ALA A C 1
ATOM 1787 O O . ALA A 1 236 ? -7.248 9.526 -6.192 1.00 65.50 236 ALA A O 1
ATOM 1788 N N . THR A 1 237 ? -6.829 10.696 -4.315 1.00 77.00 237 THR A N 1
ATOM 1789 C CA . THR A 1 237 ? -6.785 9.528 -3.434 1.00 77.00 237 THR A CA 1
ATOM 1790 C C . THR A 1 237 ? -8.184 8.934 -3.307 1.00 77.00 237 THR A C 1
ATOM 1792 O O . THR A 1 237 ? -9.131 9.607 -2.893 1.00 77.00 237 THR A O 1
ATOM 1795 N N . ARG A 1 238 ? -8.315 7.658 -3.656 1.00 80.75 238 ARG A N 1
ATOM 1796 C CA . ARG A 1 238 ? -9.516 6.851 -3.470 1.00 80.75 238 ARG A CA 1
ATOM 1797 C C . ARG A 1 238 ? -9.355 5.998 -2.228 1.00 80.75 238 ARG A C 1
ATOM 1799 O O . ARG A 1 238 ? -8.333 5.337 -2.059 1.00 80.75 238 ARG A O 1
ATOM 1806 N N . TRP A 1 239 ? -10.399 5.976 -1.414 1.00 82.50 239 TRP A N 1
ATOM 1807 C CA . TRP A 1 239 ? -10.480 5.111 -0.251 1.00 82.50 239 TRP A CA 1
ATOM 1808 C C . TRP A 1 239 ? -11.430 3.954 -0.523 1.00 82.50 239 TRP A C 1
ATOM 1810 O O . TRP A 1 239 ? -12.518 4.134 -1.077 1.00 82.50 239 TRP A O 1
ATOM 1820 N N . ARG A 1 240 ? -10.999 2.755 -0.147 1.00 86.75 240 ARG A N 1
ATOM 1821 C CA . ARG A 1 240 ? -11.831 1.559 -0.106 1.00 86.75 240 ARG A CA 1
ATOM 1822 C C . ARG A 1 240 ? -11.822 1.038 1.318 1.00 86.75 240 ARG A C 1
ATOM 1824 O O . ARG A 1 240 ? -10.757 0.832 1.889 1.00 86.75 240 ARG A O 1
ATOM 1831 N N . TYR A 1 241 ? -13.006 0.803 1.850 1.00 86.12 241 TYR A N 1
ATOM 1832 C CA . TYR A 1 241 ? -13.210 0.281 3.186 1.00 86.12 241 TYR A CA 1
ATOM 1833 C C . TYR A 1 241 ? -13.790 -1.124 3.099 1.00 86.12 241 TYR A C 1
ATOM 1835 O O . TYR A 1 241 ? -14.575 -1.423 2.196 1.00 86.12 241 TYR A O 1
ATOM 1843 N N . ARG A 1 242 ? -13.405 -1.979 4.041 1.00 88.12 242 ARG A N 1
ATOM 1844 C CA . ARG A 1 242 ? -14.019 -3.282 4.280 1.00 88.12 242 ARG A CA 1
ATOM 1845 C C . ARG A 1 242 ? -14.522 -3.312 5.715 1.00 88.12 242 ARG A C 1
ATOM 1847 O O . ARG A 1 242 ? -13.783 -2.933 6.618 1.00 88.12 242 ARG A O 1
ATOM 1854 N N . LEU A 1 243 ? -15.757 -3.748 5.912 1.00 85.31 243 LEU A N 1
ATOM 1855 C CA . LEU A 1 243 ? -16.341 -4.033 7.219 1.00 85.31 243 LEU A CA 1
ATOM 1856 C C . LEU A 1 243 ? -16.740 -5.505 7.234 1.00 85.31 243 LEU A C 1
ATOM 1858 O O . LEU A 1 243 ? -17.429 -5.959 6.318 1.00 85.31 243 LEU A O 1
ATOM 1862 N N . GLN A 1 244 ? -16.285 -6.246 8.236 1.00 83.25 244 GLN A N 1
ATOM 1863 C CA . GLN A 1 244 ? -16.646 -7.645 8.413 1.00 83.25 244 GLN A CA 1
ATOM 1864 C C . GLN A 1 244 ? -17.768 -7.784 9.440 1.00 83.25 244 GLN A C 1
ATOM 1866 O O . GLN A 1 244 ? -17.741 -7.152 10.495 1.00 83.25 244 GLN A O 1
ATOM 1871 N N . PHE A 1 245 ? -18.746 -8.620 9.108 1.00 71.75 245 PHE A N 1
ATOM 1872 C CA . PHE A 1 245 ? -19.821 -9.041 9.987 1.00 71.75 245 PHE A CA 1
ATOM 1873 C C . PHE A 1 245 ? -19.449 -10.412 10.523 1.00 71.75 245 PHE A C 1
ATOM 1875 O O . PHE A 1 245 ? -19.139 -11.323 9.760 1.00 71.75 245 PHE A O 1
ATOM 1882 N N . PHE A 1 246 ? -19.459 -10.546 11.841 1.00 64.69 246 PHE A N 1
ATOM 1883 C CA . PHE A 1 246 ? -19.320 -11.848 12.467 1.00 64.69 246 PHE A CA 1
ATOM 1884 C C . PHE A 1 246 ? -20.687 -12.535 12.452 1.00 64.69 246 PHE A C 1
ATOM 1886 O O . PHE A 1 246 ? -21.514 -12.297 13.332 1.00 64.69 246 PHE A O 1
ATOM 1893 N N . ASP A 1 247 ? -20.932 -13.344 11.427 1.00 57.66 247 ASP A N 1
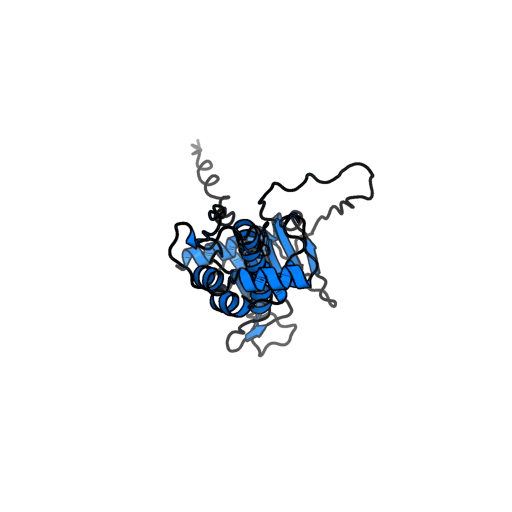ATOM 1894 C CA . ASP A 1 247 ? -21.931 -14.413 11.448 1.00 57.66 247 ASP A CA 1
ATOM 1895 C C . ASP A 1 247 ? -21.228 -15.782 11.363 1.00 57.66 247 ASP A C 1
ATOM 1897 O O . ASP A 1 247 ? -19.998 -15.852 11.384 1.00 57.66 247 ASP A O 1
ATOM 1901 N N . GLU A 1 248 ? -21.987 -16.882 11.330 1.00 50.94 248 GLU A N 1
ATOM 1902 C CA . GLU A 1 248 ? -21.415 -18.236 11.221 1.00 50.94 248 GLU A CA 1
ATOM 1903 C C . GLU A 1 248 ? -20.588 -18.448 9.931 1.00 50.94 248 GLU A C 1
ATOM 1905 O O . GLU A 1 248 ? -19.779 -19.376 9.892 1.00 50.94 248 GLU A O 1
ATOM 1910 N N . ASP A 1 249 ? -20.735 -17.577 8.923 1.00 52.56 249 ASP A N 1
ATOM 1911 C CA . ASP A 1 249 ? -20.135 -17.682 7.588 1.00 52.56 249 ASP A CA 1
ATOM 1912 C C . ASP A 1 249 ? -19.078 -16.590 7.285 1.00 52.56 249 ASP A C 1
ATOM 1914 O O . ASP A 1 249 ? -18.530 -16.559 6.180 1.00 52.56 249 ASP A O 1
ATOM 1918 N N . ASP A 1 250 ? -18.750 -15.711 8.243 1.00 57.59 250 ASP A N 1
ATOM 1919 C CA . ASP A 1 250 ? -17.785 -14.606 8.094 1.00 57.59 250 ASP A CA 1
ATOM 1920 C C . ASP A 1 250 ? -18.056 -13.719 6.851 1.00 57.59 250 ASP A C 1
ATOM 1922 O O . ASP A 1 250 ? -17.212 -13.527 5.966 1.00 57.59 250 ASP A O 1
ATOM 1926 N N . VAL A 1 251 ? -19.252 -13.129 6.763 1.00 66.00 251 VAL A N 1
ATOM 1927 C CA . VAL A 1 251 ? -19.603 -12.239 5.643 1.00 66.00 251 VAL A CA 1
ATOM 1928 C C . VAL A 1 251 ? -18.926 -10.868 5.777 1.00 66.00 251 VAL A C 1
ATOM 1930 O O . VAL A 1 251 ? -19.020 -10.186 6.793 1.00 66.00 251 VAL A O 1
ATOM 1933 N N . GLY A 1 252 ? -18.262 -10.402 4.716 1.00 67.69 252 GLY A N 1
ATOM 1934 C CA . GLY A 1 252 ? -17.650 -9.072 4.659 1.00 67.69 252 GLY A CA 1
ATOM 1935 C C . GLY A 1 252 ? -18.209 -8.213 3.535 1.00 67.69 252 GLY A C 1
ATOM 1936 O O . GLY A 1 252 ? -18.500 -8.704 2.445 1.00 67.69 252 GLY A O 1
ATOM 1937 N N . ILE A 1 253 ? -18.292 -6.905 3.768 1.00 73.94 253 ILE A N 1
ATOM 1938 C CA . ILE A 1 253 ? -18.615 -5.938 2.723 1.00 73.94 253 ILE A CA 1
ATOM 1939 C C . ILE A 1 253 ? -17.397 -5.065 2.447 1.00 73.94 253 ILE A C 1
ATOM 1941 O O . ILE A 1 253 ? -16.893 -4.407 3.352 1.00 73.94 253 ILE A O 1
ATOM 1945 N N . GLY A 1 254 ? -17.032 -4.937 1.165 1.00 75.00 254 GLY A N 1
ATOM 1946 C CA . GLY A 1 254 ? -16.199 -3.841 0.664 1.00 75.00 254 GLY A CA 1
ATOM 1947 C C . GLY A 1 254 ? -17.003 -2.735 -0.036 1.00 75.00 254 GLY A C 1
ATOM 1948 O O . GLY A 1 254 ? -17.786 -3.021 -0.938 1.00 75.00 254 GLY A O 1
ATOM 1949 N N . ALA A 1 255 ? -16.774 -1.468 0.320 1.00 74.12 255 ALA A N 1
ATOM 1950 C CA . ALA A 1 255 ? -17.323 -0.311 -0.392 1.00 74.12 255 ALA A CA 1
ATOM 1951 C C . ALA A 1 255 ? -16.414 0.928 -0.284 1.00 74.12 255 ALA A C 1
ATOM 1953 O O . ALA A 1 255 ? -15.470 0.963 0.499 1.00 74.12 255 ALA A O 1
ATOM 1954 N N . GLY A 1 256 ? -16.675 1.946 -1.107 1.00 74.44 256 GLY A N 1
ATOM 1955 C CA . GLY A 1 256 ? -16.004 3.247 -1.020 1.00 74.44 256 GLY A CA 1
ATOM 1956 C C . GLY A 1 256 ? -16.724 4.186 -0.049 1.00 74.44 256 GLY A C 1
ATOM 1957 O O . GLY A 1 256 ? -16.845 3.908 1.141 1.00 74.44 256 GLY A O 1
ATOM 1958 N N . SER A 1 257 ? -17.270 5.277 -0.581 1.00 73.50 257 SER A N 1
ATOM 1959 C CA . SER A 1 257 ? -17.896 6.366 0.183 1.00 73.50 257 SER A CA 1
ATOM 1960 C C . SER A 1 257 ? -19.078 5.964 1.075 1.00 73.50 257 SER A C 1
ATOM 1962 O O . SER A 1 257 ? -19.415 6.700 1.992 1.00 73.50 257 SER A O 1
ATOM 1964 N N . SER A 1 258 ? -19.739 4.828 0.831 1.00 76.81 258 SER A N 1
ATOM 1965 C CA . SER A 1 258 ? -20.878 4.385 1.651 1.00 76.81 258 SER A CA 1
ATOM 1966 C C . SER A 1 258 ? -20.470 3.825 3.016 1.00 76.81 258 SER A C 1
ATOM 1968 O O . SER A 1 258 ? -21.251 3.917 3.958 1.00 76.81 258 SER A O 1
ATOM 1970 N N . LEU A 1 259 ? -19.259 3.270 3.143 1.00 81.25 259 LEU A N 1
ATOM 1971 C CA . LEU A 1 259 ? -18.724 2.781 4.420 1.00 81.25 259 LEU A CA 1
ATOM 1972 C C . LEU A 1 259 ? -17.864 3.825 5.142 1.00 81.25 259 LEU A C 1
ATOM 1974 O O . LEU A 1 259 ? -17.649 3.702 6.346 1.00 81.25 259 LEU A O 1
ATOM 1978 N N . GLU A 1 260 ? -17.415 4.867 4.440 1.00 83.88 260 GLU A N 1
ATOM 1979 C CA . GLU A 1 260 ? -16.578 5.939 4.991 1.00 83.88 260 GLU A CA 1
ATOM 1980 C C . GLU A 1 260 ? -17.133 6.543 6.301 1.00 83.88 260 GLU A C 1
ATOM 1982 O O . GLU A 1 260 ? -16.377 6.607 7.269 1.00 83.88 260 GLU A O 1
ATOM 1987 N N . PRO A 1 261 ? -18.434 6.891 6.436 1.00 84.81 261 PRO A N 1
ATOM 1988 C CA . PRO A 1 261 ? -18.959 7.487 7.672 1.00 84.81 261 PRO A CA 1
ATOM 1989 C C . PRO A 1 261 ? -18.971 6.544 8.883 1.00 84.81 261 PRO A C 1
ATOM 1991 O O . PRO A 1 261 ? -19.179 6.992 10.009 1.00 84.81 261 PRO A O 1
ATOM 1994 N N . ILE A 1 262 ? -18.814 5.239 8.653 1.00 86.19 262 ILE A N 1
ATOM 1995 C CA . ILE A 1 262 ? -18.802 4.203 9.691 1.00 86.19 262 ILE A CA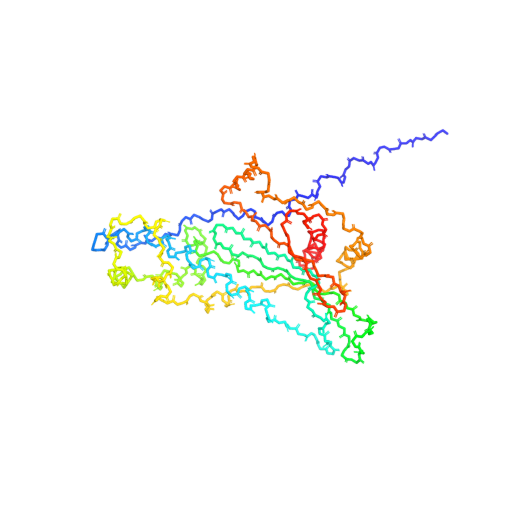 1
ATOM 1996 C C . ILE A 1 262 ? -17.362 3.858 10.056 1.00 86.19 262 ILE A C 1
ATOM 1998 O O . ILE A 1 262 ? -17.020 3.785 11.231 1.00 86.19 262 ILE A O 1
ATOM 2002 N N . VAL A 1 263 ? -16.524 3.659 9.040 1.00 88.75 263 VAL A N 1
ATOM 2003 C CA . VAL A 1 263 ? -15.178 3.112 9.199 1.00 88.75 263 VAL A CA 1
ATOM 2004 C C . VAL A 1 263 ? -14.155 4.207 9.516 1.00 88.75 263 VAL A C 1
ATOM 2006 O O . VAL A 1 263 ? -13.317 4.019 10.398 1.00 88.75 263 VAL A O 1
ATOM 2009 N N . SER A 1 264 ? -14.231 5.374 8.866 1.00 89.50 264 SER A N 1
ATOM 2010 C CA . SER A 1 264 ? -13.251 6.454 9.062 1.00 89.50 264 SER A CA 1
ATOM 2011 C C . SER A 1 264 ? -13.147 6.954 10.508 1.00 89.50 264 SER A C 1
ATOM 2013 O O . SER A 1 264 ? -12.016 7.064 10.979 1.00 89.50 264 SER A O 1
ATOM 2015 N N . PRO A 1 265 ? -14.245 7.173 11.266 1.00 92.38 265 PRO A N 1
ATOM 2016 C CA . PRO A 1 265 ? -14.147 7.624 12.658 1.00 92.38 265 PRO A CA 1
ATOM 2017 C C . PRO A 1 265 ? -13.337 6.684 13.562 1.00 92.38 265 PRO A C 1
ATOM 2019 O O . PRO A 1 265 ? -12.679 7.136 14.498 1.00 92.38 265 PRO A O 1
ATOM 2022 N N . VAL A 1 266 ? -13.355 5.377 13.279 1.00 93.19 266 VAL A N 1
ATOM 2023 C CA . VAL A 1 266 ? -12.593 4.382 14.045 1.00 93.19 266 VAL A CA 1
ATOM 2024 C C . VAL A 1 266 ? -11.094 4.520 13.775 1.00 93.19 266 VAL A C 1
ATOM 2026 O O . VAL A 1 266 ? -10.297 4.594 14.713 1.00 93.19 266 VAL A O 1
ATOM 2029 N N . PHE A 1 267 ? -10.706 4.622 12.500 1.00 92.62 267 PHE A N 1
ATOM 2030 C CA . PHE A 1 267 ? -9.310 4.841 12.117 1.00 92.62 267 PHE A CA 1
ATOM 2031 C C . PHE A 1 267 ? -8.793 6.215 12.584 1.00 92.62 267 PHE A C 1
ATOM 2033 O O . PHE A 1 267 ? -7.656 6.319 13.043 1.00 92.62 267 PHE A O 1
ATOM 2040 N N . GLU A 1 268 ? -9.624 7.260 12.551 1.00 92.81 268 GLU A N 1
ATOM 2041 C CA . GLU A 1 268 ? -9.291 8.586 13.090 1.00 92.81 268 GLU A CA 1
ATOM 2042 C C . GLU A 1 268 ? -9.031 8.541 14.605 1.00 92.81 268 GLU A C 1
ATOM 2044 O O . GLU A 1 268 ? -8.053 9.122 15.084 1.00 92.81 268 GLU A O 1
ATOM 2049 N N . ALA A 1 269 ? -9.849 7.805 15.366 1.00 93.25 269 ALA A N 1
ATOM 2050 C CA . ALA A 1 269 ? -9.662 7.647 16.807 1.00 93.25 269 ALA A CA 1
ATOM 2051 C C . ALA A 1 269 ? -8.339 6.940 17.150 1.00 93.25 269 ALA A C 1
ATOM 2053 O O . ALA A 1 269 ? -7.607 7.382 18.041 1.00 93.25 269 ALA A O 1
ATOM 2054 N N . GLY A 1 270 ? -7.988 5.876 16.419 1.00 92.50 270 GLY A N 1
ATOM 2055 C CA . GLY A 1 270 ? -6.698 5.207 16.592 1.00 92.50 270 GLY A CA 1
ATOM 2056 C C . GLY A 1 270 ? -5.511 6.085 16.177 1.00 92.50 270 GLY A C 1
ATOM 2057 O O . GLY A 1 270 ? -4.508 6.150 16.892 1.00 92.50 270 GLY A O 1
ATOM 2058 N N . GLN A 1 271 ? -5.630 6.834 15.076 1.00 90.94 271 GLN A N 1
ATOM 2059 C CA . GLN A 1 271 ? -4.617 7.810 14.656 1.00 90.94 271 GLN A CA 1
ATOM 2060 C C . GLN A 1 271 ? -4.352 8.870 15.729 1.00 90.94 271 GLN A C 1
ATOM 2062 O O . GLN A 1 271 ? -3.187 9.131 16.043 1.00 90.94 271 GLN A O 1
ATOM 2067 N N . ALA A 1 272 ? -5.407 9.426 16.330 1.00 90.69 272 ALA A N 1
ATOM 2068 C CA . ALA A 1 272 ? -5.291 10.411 17.403 1.00 90.69 272 ALA A CA 1
ATOM 2069 C C . ALA A 1 272 ? -4.532 9.853 18.620 1.00 90.69 272 ALA A C 1
ATOM 2071 O O . ALA A 1 272 ? -3.661 10.528 19.168 1.00 90.69 272 ALA A O 1
ATOM 2072 N N . CYS A 1 273 ? -4.787 8.597 19.002 1.00 91.62 273 CYS A N 1
ATOM 2073 C CA . CYS A 1 273 ? -4.052 7.948 20.089 1.00 91.62 273 CYS A CA 1
ATOM 2074 C C . CYS A 1 273 ? -2.551 7.813 19.807 1.00 91.62 273 CYS A C 1
ATOM 2076 O O . CYS A 1 273 ? -1.750 8.009 20.718 1.00 91.62 273 CYS A O 1
ATOM 2078 N N . ARG A 1 274 ? -2.138 7.518 18.565 1.00 88.31 274 ARG A N 1
ATOM 2079 C CA . ARG A 1 274 ? -0.699 7.475 18.234 1.00 88.31 274 ARG A CA 1
ATOM 2080 C C . ARG A 1 274 ? -0.045 8.831 18.315 1.00 88.31 274 ARG A C 1
ATOM 2082 O O . ARG A 1 274 ? 1.069 8.926 18.808 1.00 88.31 274 ARG A O 1
ATOM 2089 N N . GLN A 1 275 ? -0.720 9.853 17.802 1.00 85.94 275 GLN A N 1
ATOM 2090 C CA . GLN A 1 275 ? -0.192 11.213 17.816 1.00 85.94 275 GLN A CA 1
ATOM 2091 C C . GLN A 1 275 ? -0.019 11.736 19.244 1.00 85.94 275 GLN A C 1
ATOM 2093 O O . GLN A 1 275 ? 0.881 12.523 19.484 1.00 85.94 275 GLN A O 1
ATOM 2098 N N . ALA A 1 276 ? -0.845 11.284 20.191 1.00 82.25 276 ALA A N 1
ATOM 2099 C CA . ALA A 1 276 ? -0.713 11.640 21.601 1.00 82.25 276 ALA A CA 1
ATOM 2100 C C . ALA A 1 276 ? 0.389 10.860 22.349 1.00 82.25 276 ALA A C 1
ATOM 2102 O O . ALA A 1 276 ? 0.773 11.260 23.446 1.00 82.25 276 ALA A O 1
ATOM 2103 N N . ALA A 1 277 ? 0.858 9.736 21.798 1.00 75.44 277 ALA A N 1
ATOM 2104 C CA . ALA A 1 277 ? 1.854 8.863 22.421 1.00 75.44 277 ALA A CA 1
ATOM 2105 C C . ALA A 1 277 ? 3.303 9.148 21.973 1.00 75.44 277 ALA A C 1
ATOM 2107 O O . ALA A 1 277 ? 4.225 8.536 22.516 1.00 75.44 277 ALA A O 1
ATOM 2108 N N . GLY A 1 278 ? 3.497 10.034 20.988 1.00 56.00 278 GLY A N 1
ATOM 2109 C CA . GLY A 1 278 ? 4.797 10.461 20.454 1.00 56.00 278 GLY A CA 1
ATOM 2110 C C . GLY A 1 278 ? 5.030 11.953 20.628 1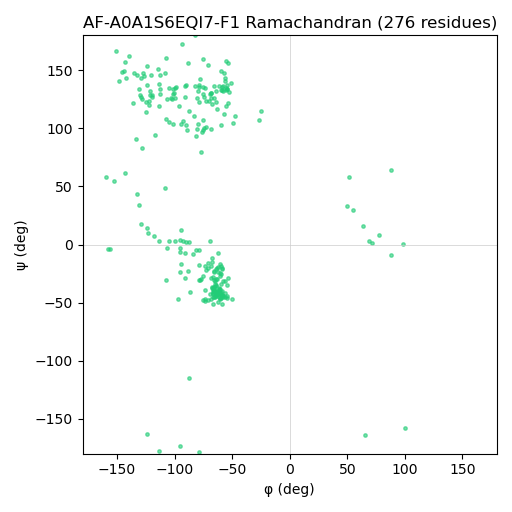.00 56.00 278 GLY A C 1
ATOM 2111 O O . GLY A 1 278 ? 6.216 12.343 20.582 1.00 56.00 278 GLY A O 1
#

Foldseek 3Di:
DDDDDPPPDDPPPPPPDPPPPLPPPQPQADDPDDCDDPLARLSVVLSVLLLLLLQCLVVLQVVVVVDDDADPQKDWQDDFQKKKWKAWSSHTFKIKTKTKIDGPPDDSPDCPPIWIKIKMKGQPDGCRNNPPHPDDPNVVCSNVQDDSVLLVVLCVVVVNDRPDPPVPDDCSVSSVPGDHCNVVSNVRMDMDMFICVQQVLLVVLVVVLPPDDQDDDPDPPPPDPDDDDPDPPHGDIWMKMKGWDDDPVTDIDIDTPSCCVNRVSNVVSRVVSVVVVD

pLDDT: mean 78.91, std 19.64, range [27.3, 97.25]

Radius of gyration: 23.49 Å; Cα contacts (8 Å, |Δi|>4): 368; chains: 1; bounding box: 54×56×69 Å

Sequence (278 aa):
MLRFKPLILGLLLALISVRADAQVLAPPAQYDGPSQVEGYDTRTLFQRWVMWVERSKGEALEAALAEVETPEGMRRHGSAIMEARASGDQGLALVADILIFCPSTNSLSDTRGCYPQMRDITIPASASAGGYGADTPLSSWIREQYDPVALVQALKAADVPPDADAWRTDLAPVFAGMASPLDVLRSQTQTRTVDGRTCPALVTALEAVEGRMLEWRIDLLGVAEDTVPPAPRPHATRWRYRLQFFDEDDVGIGAGSSLEPIVSPVFEAGQACRQAAG

Solvent-accessible surface area (backbone atoms only — not comparable to full-atom values): 16773 Å² total; per-residue (Å²): 137,87,84,81,77,94,86,84,84,84,86,83,81,88,72,90,79,82,61,72,73,74,72,70,76,62,53,73,56,73,75,90,66,69,66,54,57,98,69,26,53,40,57,64,50,47,54,51,49,42,44,50,54,38,36,51,37,33,61,39,50,53,54,53,65,71,58,71,89,68,58,88,70,40,34,75,49,80,68,60,47,33,36,42,36,37,29,41,88,47,30,45,56,35,42,32,37,29,37,38,36,26,43,58,88,46,58,94,88,50,69,74,82,42,43,47,34,40,38,38,37,33,53,83,74,50,54,26,35,55,56,84,51,75,75,40,75,52,24,48,48,54,60,74,65,59,49,66,65,63,49,50,53,44,34,53,76,67,72,49,60,54,84,56,57,73,89,78,48,87,52,64,71,56,55,69,74,48,84,76,60,56,67,63,46,46,75,49,51,45,79,49,76,40,52,31,90,82,22,64,56,28,45,53,39,48,57,70,54,56,92,58,82,83,87,76,82,85,74,67,81,72,80,55,98,82,62,81,74,78,77,75,61,86,80,49,75,44,60,42,31,34,45,46,44,91,56,101,80,61,53,66,47,75,39,39,80,86,40,41,86,68,52,46,58,31,57,50,31,40,51,52,47,53,65,74,74,109

Secondary structure (DSSP, 8-state):
--------SSSSSSSS--SS-----PPPPP--S-SEETTEEHHHHHHHHHHHHHHTHHHHHHHHHH--PPPTTEEEEEEEEEEEEEEETTEEEEEEEEEEEEETTS-TT--TT-EEEEEEEE----TTGGGTSPPPHHHHHHHHH--HHHHHHHHHHTT--TTS-TTTS--HHHHHTS---HHHHHHT-EEEEEETTT-HHHHHHHHTTTT---------TTTSTT-PPPPPPTTPPEEEEEEE--STT--EEEESTTTHHHHHHHHHHHHHHHHHH-

Mean predicted aligned error: 10.4 Å

Nearest PDB structures (foldseek):
  1omo-assembly1_A  TM=2.024E-01  e=1.160E+00  Archaeoglobus fulgidus
  1x7d-assembly1_A  TM=1.929E-01  e=3.651E+00  Pseudomonas putida